Protein AF-A0A7J6QCC5-F1 (afdb_monomer_lite)

Secondary structure (DSSP, 8-state):
--TTS-GGGSPPTTPPPPPP-------SPPPPEEESSSEEEETTS-EEEEEEEEB-GGG--PBTTPBPTTT-PBP-B-B-HHHHHHHHHHH-SSHHHHHHHHHHHHHHH-B--SSTTEEEEEEEE-SS-EEEEEEEE-SSSSEEEEEEEEPTT-----BSB----BPPTT-TTTEEE-TTHHHHHHHTTSS-SSS--BHHHHHB---SS--

Radius of gyration: 17.53 Å; chains: 1; bounding box: 42×44×53 Å

Sequence (211 aa):
VTNGRSDIYEPLPGQNESMALGYVPSEGPTHALWESSYPLINSKGLAIGESTTAAKKSLAIQELFHKDEVNGKEGPALFTIAPLMAIAMERCETARCAINKIGTLAQQYGFAGEEYGSSEAITIIDDTEAWVFEIQGDGNKGAFWVAQRVPDDHVAVVANNVIIKEVKPDSPDEFIYSKNLFKKTKELGLWDGEGPFDWSRVVGAPLPLPR

pLDDT: mean 91.42, std 10.2, range [46.41, 98.88]

Organism: Perkinsus olseni (NCBI:txid32597)

Foldseek 3Di:
DDPPDPPVPDDDPPDDDDDQLDDDDDDDFWWDFDADLATAATPLQKGKDKAKAAWDLLQAFAAAPDADPPPRDGTQAPDEQRVLRVVLRGPDNAQVSSLCSSQVNQAVRNYHYPDRRIKMWMWIDGPPWIKIKIWTHRSHGHIWIKIFTADPPGDDDDHRHDDAFFDDPPCVVGMDIHPCNLVSLCVVVLDVSDDTDTPRSSITDPDPDDD

InterPro domains:
  IPR005322 Peptidase C69 [PF03577] (83-193)
  IPR005322 Peptidase C69 [PTHR12994] (13-204)

Structure (mmCIF, N/CA/C/O backbone):
data_AF-A0A7J6QCC5-F1
#
_entry.id   AF-A0A7J6QCC5-F1
#
loop_
_atom_site.group_PDB
_atom_site.id
_atom_site.type_symbol
_atom_site.label_atom_id
_atom_site.label_alt_id
_atom_site.label_comp_id
_atom_site.label_asym_id
_atom_site.label_entity_id
_atom_site.label_seq_id
_atom_site.pdbx_PDB_ins_code
_atom_site.Cartn_x
_atom_site.Cartn_y
_atom_site.Cartn_z
_atom_site.occupancy
_atom_site.B_iso_or_equiv
_atom_site.auth_seq_id
_atom_site.auth_comp_id
_atom_site.auth_asym_id
_atom_site.auth_atom_id
_atom_site.pdbx_PDB_model_num
ATOM 1 N N . VAL A 1 1 ? 15.086 -4.922 -19.302 1.00 46.41 1 VAL A N 1
ATOM 2 C CA . VAL A 1 1 ? 14.110 -6.042 -19.219 1.00 46.41 1 VAL A CA 1
ATOM 3 C C . VAL A 1 1 ? 14.401 -6.892 -17.984 1.00 46.41 1 VAL A C 1
ATOM 5 O O . VAL A 1 1 ? 15.569 -7.026 -17.629 1.00 46.41 1 VAL A O 1
ATOM 8 N N . THR A 1 2 ? 13.389 -7.405 -17.271 1.00 55.81 2 THR A N 1
ATOM 9 C CA . THR A 1 2 ? 13.614 -8.383 -16.190 1.00 55.81 2 THR A CA 1
ATOM 10 C C . THR A 1 2 ? 13.763 -9.776 -16.800 1.00 55.81 2 THR A C 1
ATOM 12 O O . THR A 1 2 ? 12.789 -10.399 -17.210 1.00 55.81 2 THR A O 1
ATOM 15 N N . ASN A 1 3 ? 14.993 -10.281 -16.873 1.00 60.72 3 ASN A N 1
ATOM 16 C CA . ASN A 1 3 ? 15.233 -11.671 -17.264 1.00 60.72 3 ASN A CA 1
ATOM 17 C C . ASN A 1 3 ? 14.788 -12.578 -16.104 1.00 60.72 3 ASN A C 1
ATOM 19 O O . ASN A 1 3 ? 15.271 -12.403 -14.984 1.00 60.72 3 ASN A O 1
ATOM 23 N N . GLY A 1 4 ? 13.864 -13.513 -16.349 1.00 64.94 4 GLY A N 1
ATOM 24 C CA . GLY A 1 4 ? 13.348 -14.436 -15.323 1.00 64.94 4 GLY A CA 1
ATOM 25 C C . GLY A 1 4 ? 11.824 -14.496 -15.169 1.00 64.94 4 GLY A C 1
ATOM 26 O O . GLY A 1 4 ? 11.342 -15.214 -14.295 1.00 64.94 4 GLY A O 1
ATOM 27 N N . ARG A 1 5 ? 11.065 -13.770 -16.000 1.00 75.25 5 ARG A N 1
ATOM 28 C CA . ARG A 1 5 ? 9.612 -13.953 -16.163 1.00 75.25 5 ARG A CA 1
ATOM 29 C C . ARG A 1 5 ? 9.300 -14.785 -17.414 1.00 75.25 5 ARG A C 1
ATOM 31 O O . ARG A 1 5 ? 10.211 -15.226 -18.104 1.00 75.25 5 ARG A O 1
ATOM 38 N N . SER A 1 6 ? 8.011 -15.028 -17.661 1.00 79.75 6 SER A N 1
ATOM 39 C CA . SER A 1 6 ? 7.520 -15.710 -18.868 1.00 79.75 6 SER A CA 1
ATOM 40 C C . SER A 1 6 ? 7.999 -15.010 -20.145 1.00 79.75 6 SER A C 1
ATOM 42 O O . SER A 1 6 ? 8.051 -13.780 -20.175 1.00 79.75 6 SER A O 1
ATOM 44 N N . ASP A 1 7 ? 8.256 -15.782 -21.204 1.00 85.88 7 ASP A N 1
ATOM 45 C CA . ASP A 1 7 ? 8.728 -15.320 -22.521 1.00 85.88 7 ASP A CA 1
ATOM 46 C C . ASP A 1 7 ? 7.862 -14.190 -23.117 1.00 85.88 7 ASP A C 1
ATOM 48 O O . ASP A 1 7 ? 8.322 -13.409 -23.943 1.00 85.88 7 ASP A O 1
ATOM 52 N N . ILE A 1 8 ? 6.608 -14.045 -22.668 1.00 83.94 8 ILE A N 1
ATOM 53 C CA . ILE A 1 8 ? 5.714 -12.942 -23.065 1.00 83.94 8 ILE A CA 1
ATOM 54 C C . ILE A 1 8 ? 6.223 -11.549 -22.651 1.00 83.94 8 ILE A C 1
ATOM 56 O O . ILE A 1 8 ? 5.746 -10.552 -23.189 1.00 83.94 8 ILE A O 1
ATOM 60 N N . TYR A 1 9 ? 7.136 -11.471 -21.677 1.00 82.31 9 TYR A N 1
ATOM 61 C CA . TYR A 1 9 ? 7.753 -10.227 -21.206 1.00 82.31 9 TYR A CA 1
ATOM 62 C C . TYR A 1 9 ? 9.054 -9.892 -21.946 1.00 82.31 9 TYR A C 1
ATOM 64 O O . TYR A 1 9 ? 9.622 -8.818 -21.725 1.00 82.31 9 TYR A O 1
ATOM 72 N N . GLU A 1 10 ? 9.546 -10.790 -22.804 1.00 84.94 10 GLU A N 1
ATOM 73 C CA . GLU A 1 10 ? 10.721 -10.512 -23.619 1.00 84.94 10 GLU A CA 1
ATOM 74 C C . GLU A 1 10 ? 10.378 -9.509 -24.735 1.00 84.94 10 GLU A C 1
ATOM 76 O O . GLU A 1 10 ? 9.298 -9.572 -25.330 1.00 84.94 10 GLU A O 1
ATOM 81 N N . PRO A 1 11 ? 11.277 -8.554 -25.036 1.00 85.50 11 PRO A N 1
ATOM 82 C CA . PRO A 1 11 ? 11.047 -7.585 -26.097 1.00 85.50 11 PRO A CA 1
ATOM 83 C C . PRO A 1 11 ? 10.955 -8.294 -27.453 1.00 85.50 11 PRO A C 1
ATOM 85 O O . PRO A 1 11 ? 11.798 -9.123 -27.803 1.00 85.50 11 PRO A O 1
ATOM 88 N N . LEU A 1 12 ? 9.956 -7.930 -28.259 1.00 88.00 12 LEU A N 1
ATOM 89 C CA . LEU A 1 12 ? 9.835 -8.432 -29.626 1.00 88.00 12 LEU A CA 1
ATOM 90 C C . LEU A 1 12 ? 10.958 -7.866 -30.517 1.00 88.00 12 LEU A C 1
ATOM 92 O O . LEU A 1 12 ? 11.477 -6.776 -30.245 1.00 88.00 12 LEU A O 1
ATOM 96 N N . PRO A 1 13 ? 11.315 -8.539 -31.630 1.00 90.62 13 PRO A N 1
ATOM 97 C CA . PRO A 1 13 ? 12.325 -8.037 -32.557 1.00 90.62 13 PRO A CA 1
ATOM 98 C C . PRO A 1 13 ? 12.054 -6.591 -32.999 1.00 90.62 13 PRO A C 1
ATOM 100 O O . PRO A 1 13 ? 10.995 -6.280 -33.541 1.00 90.62 13 PRO A O 1
ATOM 103 N N . GLY A 1 14 ? 13.033 -5.708 -32.784 1.00 90.75 14 GLY A N 1
ATOM 104 C CA . GLY A 1 14 ? 12.941 -4.284 -33.123 1.00 90.75 14 GLY A CA 1
ATOM 105 C C . GLY A 1 14 ? 12.337 -3.386 -32.037 1.00 90.75 14 GLY A C 1
ATOM 106 O O . GLY A 1 14 ? 12.250 -2.178 -32.254 1.00 90.75 14 GLY A O 1
ATOM 107 N N . GLN A 1 15 ? 11.947 -3.928 -30.878 1.00 88.69 15 GLN A N 1
ATOM 108 C CA . GLN A 1 15 ? 11.549 -3.127 -29.719 1.00 88.69 15 GLN A CA 1
ATOM 109 C C . GLN A 1 15 ? 12.764 -2.708 -28.884 1.00 88.69 15 GLN A C 1
ATOM 111 O O . GLN A 1 15 ? 13.695 -3.484 -28.677 1.00 88.69 15 GLN A O 1
ATOM 116 N N . ASN A 1 16 ? 12.734 -1.471 -28.386 1.00 87.12 16 ASN A N 1
ATOM 117 C CA . ASN A 1 16 ? 13.710 -0.996 -27.411 1.00 87.12 16 ASN A CA 1
ATOM 118 C C . ASN A 1 16 ? 13.329 -1.492 -26.017 1.00 87.12 16 ASN A C 1
ATOM 120 O O . ASN A 1 16 ? 12.155 -1.475 -25.648 1.00 87.12 16 ASN A O 1
ATOM 124 N N . GLU A 1 17 ? 14.326 -1.873 -25.226 1.00 83.44 17 GLU A N 1
ATOM 125 C CA . GLU A 1 17 ? 14.104 -2.189 -23.821 1.00 83.44 17 GLU A CA 1
ATOM 126 C C . GLU A 1 17 ? 13.698 -0.946 -23.025 1.00 83.44 17 GLU A C 1
ATOM 128 O O . GLU A 1 17 ? 14.270 0.136 -23.191 1.00 83.44 17 GLU A O 1
ATOM 133 N N . SER A 1 18 ? 12.759 -1.121 -22.096 1.00 82.25 18 SER A N 1
ATOM 134 C CA . SER A 1 18 ? 12.455 -0.092 -21.105 1.00 82.25 18 SER A CA 1
ATOM 135 C C . SER A 1 18 ? 13.651 0.150 -20.186 1.00 82.25 18 SER A C 1
ATOM 137 O O . SER A 1 18 ? 14.313 -0.787 -19.726 1.00 82.25 18 SER A O 1
ATOM 139 N N . MET A 1 19 ? 13.897 1.422 -19.873 1.00 83.25 19 MET A N 1
ATOM 140 C CA . MET A 1 19 ? 14.876 1.820 -18.869 1.00 83.25 19 MET A CA 1
ATOM 141 C C . MET A 1 19 ? 14.318 1.602 -17.462 1.00 83.25 19 MET A C 1
ATOM 143 O O . MET A 1 19 ? 13.176 1.957 -17.177 1.00 83.25 19 MET A O 1
ATOM 147 N N . ALA A 1 20 ? 15.137 1.052 -16.566 1.00 85.50 20 ALA A N 1
ATOM 148 C CA . ALA A 1 20 ? 14.774 0.953 -15.158 1.00 85.50 20 ALA A CA 1
ATOM 149 C C . ALA A 1 20 ? 14.689 2.354 -14.528 1.00 85.50 20 ALA A C 1
ATOM 151 O O . ALA A 1 20 ? 15.641 3.131 -14.621 1.00 85.50 20 ALA A O 1
ATOM 152 N N . LEU A 1 21 ? 13.570 2.652 -13.860 1.00 86.44 21 LEU A N 1
ATOM 153 C CA . LEU A 1 21 ? 13.355 3.929 -13.164 1.00 86.44 21 LEU A CA 1
ATOM 154 C C . LEU A 1 21 ? 14.077 3.987 -11.806 1.00 86.44 21 LEU A C 1
ATOM 156 O O . LEU A 1 21 ? 14.411 5.062 -11.319 1.00 86.44 21 LEU A O 1
ATOM 160 N N . GLY A 1 22 ? 14.355 2.829 -11.203 1.00 88.62 22 GLY A N 1
ATOM 161 C CA . GLY A 1 22 ? 15.062 2.707 -9.933 1.00 88.62 22 GLY A CA 1
ATOM 162 C C . GLY A 1 22 ? 15.237 1.251 -9.509 1.00 88.62 22 GLY A C 1
ATOM 163 O O . GLY A 1 22 ? 14.857 0.330 -10.230 1.00 88.62 22 GLY A O 1
ATOM 164 N N . TYR A 1 23 ? 15.834 1.048 -8.333 1.00 89.50 23 TYR A N 1
ATOM 165 C CA . TYR A 1 23 ? 16.166 -0.275 -7.804 1.00 89.50 23 TYR A CA 1
ATOM 166 C C . TYR A 1 23 ? 15.825 -0.364 -6.320 1.00 89.50 23 TYR A C 1
ATOM 168 O O . TYR A 1 23 ? 16.049 0.581 -5.561 1.00 89.50 23 TYR A O 1
ATOM 176 N N . VAL A 1 24 ? 15.357 -1.537 -5.898 1.00 90.00 24 VAL A N 1
ATOM 177 C CA . VAL A 1 24 ? 15.185 -1.889 -4.486 1.00 90.00 24 VAL A CA 1
ATOM 178 C C . VAL A 1 24 ? 16.024 -3.118 -4.144 1.00 90.00 24 VAL A C 1
ATOM 180 O O . VAL A 1 24 ? 16.220 -3.973 -5.013 1.00 90.00 24 VAL A O 1
ATOM 183 N N . PRO A 1 25 ? 16.518 -3.246 -2.899 1.00 88.25 25 PRO A N 1
ATOM 184 C CA . PRO A 1 25 ? 17.247 -4.437 -2.473 1.00 88.25 25 PRO A CA 1
ATOM 185 C C . PRO A 1 25 ? 16.439 -5.710 -2.745 1.00 88.25 25 PRO A C 1
ATOM 187 O O . PRO A 1 25 ? 15.227 -5.731 -2.524 1.00 88.25 25 PRO A O 1
ATOM 190 N N . SER A 1 26 ? 17.095 -6.768 -3.221 1.00 80.19 26 SER A N 1
ATOM 191 C CA . SER A 1 26 ? 16.491 -8.087 -3.438 1.00 80.19 26 SER A CA 1
ATOM 192 C C . SER A 1 26 ? 17.211 -9.127 -2.598 1.00 80.19 26 SER A C 1
ATOM 194 O O . SER A 1 26 ? 18.436 -9.195 -2.631 1.00 80.19 26 SER A O 1
ATOM 196 N N . GLU A 1 27 ? 16.451 -9.936 -1.866 1.00 79.44 27 GLU A N 1
ATOM 197 C CA . GLU A 1 27 ? 16.974 -11.017 -1.035 1.00 79.44 27 GLU A CA 1
ATOM 198 C C . GLU A 1 27 ? 16.156 -12.281 -1.283 1.00 79.44 27 GLU A C 1
ATOM 200 O O . GLU A 1 27 ? 14.927 -12.228 -1.302 1.00 79.44 27 GLU A O 1
ATOM 205 N N . GLY A 1 28 ? 16.848 -13.409 -1.441 1.00 84.00 28 GLY A N 1
ATOM 206 C CA . GLY A 1 28 ? 16.223 -14.722 -1.559 1.00 84.00 28 GLY A CA 1
ATOM 207 C C . GLY A 1 28 ? 15.570 -15.024 -2.917 1.00 84.00 28 GLY A C 1
ATOM 208 O O . GLY A 1 28 ? 15.638 -14.221 -3.850 1.00 84.00 28 GLY A O 1
ATOM 209 N N . PRO A 1 29 ? 14.992 -16.231 -3.046 1.00 87.62 29 PRO A N 1
ATOM 210 C CA . PRO A 1 29 ? 14.236 -16.637 -4.225 1.00 87.62 29 PRO A CA 1
ATOM 211 C C . PRO A 1 29 ? 12.881 -15.920 -4.294 1.00 87.62 29 PRO A C 1
ATOM 213 O O . PRO A 1 29 ? 12.320 -15.548 -3.265 1.00 87.62 29 PRO A O 1
ATOM 216 N N . THR A 1 30 ? 12.333 -15.786 -5.502 1.00 92.56 30 THR A N 1
ATOM 217 C CA . THR A 1 30 ? 10.980 -15.264 -5.727 1.00 92.56 30 THR A CA 1
ATOM 218 C C . THR A 1 30 ? 9.956 -16.386 -5.900 1.00 92.56 30 THR A C 1
ATOM 220 O O . THR A 1 30 ? 10.283 -17.516 -6.274 1.00 92.56 30 THR A O 1
ATOM 223 N N . HIS A 1 31 ? 8.697 -16.084 -5.603 1.00 93.44 31 HIS A N 1
ATOM 224 C CA . HIS A 1 31 ? 7.562 -16.973 -5.826 1.00 93.44 31 HIS A CA 1
ATOM 225 C C . HIS A 1 31 ? 7.054 -16.876 -7.265 1.00 93.44 31 HIS A C 1
ATOM 227 O O . HIS A 1 31 ? 7.117 -15.815 -7.886 1.00 93.44 31 HIS A O 1
ATOM 233 N N . ALA A 1 32 ? 6.509 -17.978 -7.784 1.00 92.44 32 ALA A N 1
ATOM 234 C CA . ALA A 1 32 ? 5.816 -17.943 -9.065 1.00 92.44 32 ALA A CA 1
ATOM 235 C C . ALA A 1 32 ? 4.491 -17.180 -8.916 1.00 92.44 32 ALA A C 1
ATOM 237 O O . ALA A 1 32 ? 3.827 -17.289 -7.881 1.00 92.44 32 ALA A O 1
ATOM 238 N N . LEU A 1 33 ? 4.111 -16.436 -9.953 1.00 91.62 33 LEU A N 1
ATOM 239 C CA . LEU A 1 33 ? 2.920 -15.592 -9.975 1.00 91.62 33 LEU A CA 1
ATOM 240 C C . LEU A 1 33 ? 1.962 -16.010 -11.082 1.00 91.62 33 LEU A C 1
ATOM 242 O O . LEU A 1 33 ? 2.378 -16.312 -12.200 1.00 91.62 33 LEU A O 1
ATOM 246 N N . TRP A 1 34 ? 0.671 -15.959 -10.777 1.00 93.12 34 TRP A N 1
ATOM 247 C CA . TRP A 1 34 ? -0.369 -15.768 -11.777 1.00 93.12 34 TRP A CA 1
ATOM 248 C C . TRP A 1 34 ? -0.774 -14.299 -11.759 1.00 93.12 34 TRP A C 1
ATOM 250 O O . TRP A 1 34 ? -1.121 -13.754 -10.710 1.00 93.12 34 TRP A O 1
ATOM 260 N N . GLU A 1 35 ? -0.704 -13.656 -12.918 1.00 91.12 35 GLU A N 1
ATOM 261 C CA . GLU A 1 35 ? -0.925 -12.221 -13.075 1.00 91.12 35 GLU A CA 1
ATOM 262 C C . GLU A 1 35 ? -1.660 -11.917 -14.387 1.00 91.12 35 GLU A C 1
ATOM 264 O O . GLU A 1 35 ? -1.686 -12.730 -15.311 1.00 91.12 35 GLU A O 1
ATOM 269 N N . SER A 1 36 ? -2.277 -10.739 -14.441 1.00 87.44 36 SER A N 1
ATOM 270 C CA . SER A 1 36 ? -2.793 -10.109 -15.658 1.00 87.44 36 SER A CA 1
ATOM 271 C C . SER A 1 36 ? -2.155 -8.721 -15.767 1.00 87.44 36 SER A C 1
ATOM 273 O O . SER A 1 36 ? -0.937 -8.624 -15.862 1.00 87.44 36 SER A O 1
ATOM 275 N N . SER A 1 37 ? -2.944 -7.643 -15.702 1.00 85.50 37 SER A N 1
ATOM 276 C CA . SER A 1 37 ? -2.400 -6.286 -15.541 1.00 85.50 37 SER A CA 1
ATOM 277 C C . SER A 1 37 ? -1.807 -6.074 -14.143 1.00 85.50 37 SER A C 1
ATOM 279 O O . SER A 1 37 ? -0.885 -5.286 -13.978 1.00 85.50 37 SER A O 1
ATOM 281 N N . TYR A 1 38 ? -2.306 -6.829 -13.160 1.00 91.75 38 TYR A N 1
ATOM 282 C CA . TYR A 1 38 ? -1.809 -6.892 -11.789 1.00 91.75 38 TYR A CA 1
ATOM 283 C C . TYR A 1 38 ? -1.560 -8.355 -11.389 1.00 91.75 38 TYR A C 1
ATOM 285 O O . TYR A 1 38 ? -2.182 -9.259 -11.967 1.00 91.75 38 TYR A O 1
ATOM 293 N N . PRO A 1 39 ? -0.696 -8.619 -10.391 1.00 94.44 39 PRO A N 1
ATOM 294 C CA . PRO A 1 39 ? -0.634 -9.923 -9.738 1.00 94.44 39 PRO A CA 1
ATOM 295 C C . PRO A 1 39 ? -2.007 -10.332 -9.198 1.00 94.44 39 PRO A C 1
ATOM 297 O O . PRO A 1 39 ? -2.746 -9.483 -8.714 1.00 94.44 39 PRO A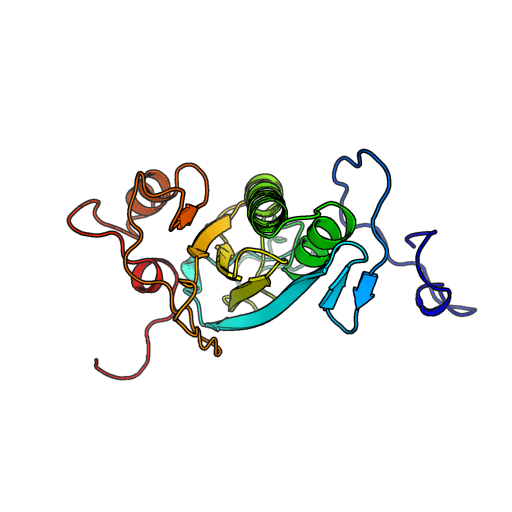 O 1
ATOM 300 N N . LEU A 1 40 ? -2.333 -11.624 -9.261 1.00 96.56 40 LEU A N 1
ATOM 301 C CA . LEU A 1 40 ? -3.605 -12.166 -8.770 1.00 96.56 40 LEU A CA 1
ATOM 302 C C . LEU A 1 40 ? -3.386 -13.113 -7.591 1.00 96.56 40 LEU A C 1
ATOM 304 O O . LEU A 1 40 ? -4.004 -12.956 -6.544 1.00 96.56 40 LEU A O 1
ATOM 308 N N . ILE A 1 41 ? -2.495 -14.094 -7.748 1.00 97.88 41 ILE A N 1
ATOM 309 C CA . ILE A 1 41 ? -2.161 -15.079 -6.713 1.00 97.88 41 ILE A CA 1
ATOM 310 C C . ILE A 1 41 ? -0.741 -15.604 -6.929 1.00 97.88 41 ILE A C 1
ATOM 312 O O . ILE A 1 41 ? -0.289 -15.723 -8.070 1.00 97.88 41 ILE A O 1
ATOM 316 N N . ASN A 1 42 ? -0.021 -15.915 -5.852 1.00 97.44 42 ASN A N 1
ATOM 317 C CA . ASN A 1 42 ? 1.307 -16.522 -5.935 1.00 97.44 42 ASN A CA 1
ATOM 318 C C . ASN A 1 42 ? 1.299 -18.021 -5.587 1.00 97.44 42 ASN A C 1
ATOM 320 O O . ASN A 1 42 ? 0.317 -18.574 -5.092 1.00 97.44 42 ASN A O 1
ATOM 324 N N . SER A 1 43 ? 2.436 -18.691 -5.792 1.00 96.81 43 SER A N 1
ATOM 325 C CA . SER A 1 43 ? 2.619 -20.120 -5.484 1.00 96.81 43 SER A CA 1
ATOM 326 C C . SER A 1 43 ? 2.488 -20.494 -3.999 1.00 96.81 43 SER A C 1
ATOM 328 O O . SER A 1 43 ? 2.666 -21.659 -3.650 1.00 96.81 43 SER A O 1
ATOM 330 N N . LYS A 1 44 ? 2.253 -19.518 -3.119 1.00 97.81 44 LYS A N 1
ATOM 331 C CA . LYS A 1 44 ? 2.089 -19.687 -1.672 1.00 97.81 44 LYS A CA 1
ATOM 332 C C . LYS A 1 44 ? 0.644 -19.494 -1.216 1.00 97.81 44 LYS A C 1
ATOM 334 O O . LYS A 1 44 ? 0.378 -19.630 -0.034 1.00 97.81 44 LYS A O 1
ATOM 339 N N . GLY A 1 45 ? -0.282 -19.236 -2.142 1.00 97.94 45 GLY A N 1
ATOM 340 C CA . GLY A 1 45 ? -1.697 -19.041 -1.827 1.00 97.94 45 GLY A CA 1
ATOM 341 C C . GLY A 1 45 ? -2.050 -17.620 -1.381 1.00 97.94 45 GLY A C 1
ATOM 342 O O . GLY A 1 45 ? -3.216 -17.359 -1.110 1.00 97.94 45 GLY A O 1
ATOM 343 N N . LEU A 1 46 ? -1.084 -16.695 -1.360 1.00 98.62 46 LEU A N 1
ATOM 344 C CA . LEU A 1 46 ? -1.346 -15.272 -1.161 1.00 98.62 46 LEU A CA 1
ATOM 345 C C . LEU A 1 46 ? -1.995 -14.714 -2.429 1.00 98.62 46 LEU A C 1
ATOM 347 O O . LEU A 1 46 ? -1.422 -14.852 -3.513 1.00 98.62 46 LEU A O 1
ATOM 351 N N . ALA A 1 47 ? -3.156 -14.079 -2.290 1.00 98.44 47 ALA A N 1
ATOM 352 C CA . ALA A 1 47 ? -3.919 -13.480 -3.378 1.00 98.44 47 ALA A CA 1
ATOM 353 C C . ALA A 1 47 ? -4.203 -11.994 -3.132 1.00 98.44 47 ALA A C 1
ATOM 355 O O . ALA A 1 47 ? -4.257 -11.526 -1.991 1.00 98.44 47 ALA A O 1
ATOM 356 N N . ILE A 1 48 ? -4.367 -11.249 -4.225 1.00 98.06 48 ILE A N 1
ATOM 357 C CA . ILE A 1 48 ? -4.512 -9.798 -4.193 1.00 98.06 48 ILE A CA 1
ATOM 358 C C . ILE A 1 48 ? -5.510 -9.300 -5.245 1.00 98.06 48 ILE A C 1
ATOM 360 O O . ILE A 1 48 ? -5.665 -9.894 -6.310 1.00 98.06 48 ILE A O 1
ATOM 364 N N . GLY A 1 49 ? -6.187 -8.201 -4.930 1.00 97.00 49 GLY A N 1
ATOM 365 C CA . GLY A 1 49 ? -7.064 -7.454 -5.827 1.00 97.00 49 GLY A CA 1
ATOM 366 C C . GLY A 1 49 ? -6.854 -5.958 -5.629 1.00 97.00 49 GLY A C 1
ATOM 367 O O . GLY A 1 49 ? -6.348 -5.545 -4.587 1.00 97.00 49 GLY A O 1
ATOM 368 N N . GLU A 1 50 ? -7.215 -5.161 -6.626 1.00 96.06 50 GLU A N 1
ATOM 369 C CA . GLU A 1 50 ? -6.899 -3.734 -6.699 1.00 96.06 50 GLU A CA 1
ATOM 370 C C . GLU A 1 50 ? -8.131 -2.940 -7.153 1.00 96.06 50 GLU A C 1
ATOM 372 O O . GLU A 1 50 ? -8.958 -3.436 -7.923 1.00 96.06 50 GLU A O 1
ATOM 377 N N . SER A 1 51 ? -8.281 -1.736 -6.601 1.00 96.38 51 SER A N 1
ATOM 378 C CA . SER A 1 51 ? -9.235 -0.732 -7.047 1.00 96.38 51 SER A CA 1
ATOM 379 C C . SER A 1 51 ? -8.688 0.673 -6.808 1.00 96.38 51 SER A C 1
ATOM 381 O O . SER A 1 51 ? -8.494 1.088 -5.660 1.00 96.38 51 SER A O 1
ATOM 383 N N . THR A 1 52 ? -8.628 1.460 -7.876 1.00 96.50 52 THR A N 1
ATOM 384 C CA . THR A 1 52 ? -8.336 2.890 -7.804 1.00 96.50 52 THR A CA 1
ATOM 385 C C . THR A 1 52 ? -9.463 3.666 -7.152 1.00 96.50 52 THR A C 1
ATOM 387 O O . THR A 1 52 ? -10.645 3.473 -7.445 1.00 96.50 52 THR A O 1
ATOM 390 N N . THR A 1 53 ? -9.104 4.554 -6.230 1.00 95.69 53 THR A N 1
ATOM 391 C CA . THR A 1 53 ? -10.031 5.277 -5.360 1.00 95.69 53 THR A CA 1
ATOM 392 C C . THR A 1 53 ? -9.840 6.784 -5.434 1.00 95.69 53 THR A C 1
ATOM 394 O O . THR A 1 53 ? -8.738 7.300 -5.613 1.00 95.69 53 THR A O 1
ATOM 397 N N . ALA A 1 54 ? -10.938 7.520 -5.269 1.00 93.31 54 ALA A N 1
ATOM 398 C CA . ALA A 1 54 ? -10.893 8.974 -5.224 1.00 93.31 54 ALA A CA 1
ATOM 399 C C . ALA A 1 54 ? -10.208 9.481 -3.940 1.00 93.31 54 ALA A C 1
ATOM 401 O O . ALA A 1 54 ? -10.620 9.139 -2.826 1.00 93.31 54 ALA A O 1
ATOM 402 N N . ALA A 1 55 ? -9.230 10.381 -4.089 1.00 92.12 55 ALA A N 1
ATOM 403 C CA . ALA A 1 55 ? -8.436 10.890 -2.974 1.00 92.12 55 ALA A CA 1
ATOM 404 C C . ALA A 1 55 ? -8.297 12.418 -2.954 1.00 92.12 55 ALA A C 1
ATOM 406 O O . ALA A 1 55 ? -8.665 13.144 -3.883 1.00 92.12 55 ALA A O 1
ATOM 407 N N . LYS A 1 56 ? -7.738 12.941 -1.859 1.00 92.69 56 LYS A N 1
ATOM 408 C CA . LYS A 1 56 ? -7.339 14.348 -1.767 1.00 92.69 56 LYS A CA 1
ATOM 409 C C . LYS A 1 56 ? -6.157 14.616 -2.690 1.00 92.69 56 LYS A C 1
ATOM 411 O O . LYS A 1 56 ? -5.042 14.1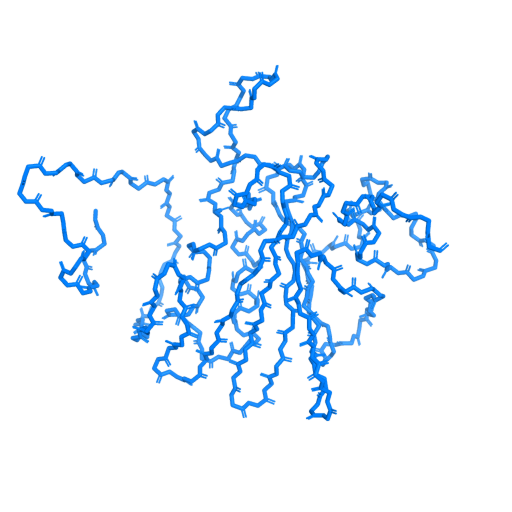66 -2.433 1.00 92.69 56 LYS A O 1
ATOM 416 N N . LYS A 1 57 ? -6.376 15.476 -3.685 1.00 90.38 57 LYS A N 1
ATOM 417 C CA . LYS A 1 57 ? -5.330 15.951 -4.604 1.00 90.38 57 LYS A CA 1
ATOM 418 C C . LYS A 1 57 ? -4.164 16.655 -3.905 1.00 90.38 57 LYS A C 1
ATOM 420 O O . LYS A 1 57 ? -3.053 16.616 -4.406 1.00 90.38 57 LYS A O 1
ATOM 425 N N . SER A 1 58 ? -4.385 17.255 -2.732 1.00 90.88 58 SER A N 1
ATOM 426 C CA . SER A 1 58 ? -3.312 17.881 -1.942 1.00 90.88 58 SER A CA 1
ATOM 427 C C . SER A 1 58 ? -2.272 16.889 -1.412 1.00 90.88 58 SER A C 1
ATOM 429 O O . SER A 1 58 ? -1.218 17.313 -0.953 1.00 90.88 58 SER A O 1
ATOM 431 N N . LEU A 1 59 ? -2.581 15.590 -1.428 1.00 92.75 59 LEU A N 1
ATOM 432 C CA . LEU A 1 59 ? -1.676 14.513 -1.031 1.00 92.75 59 LEU A CA 1
ATOM 433 C C . LEU A 1 59 ? -1.040 13.804 -2.234 1.00 92.75 59 LEU A C 1
ATOM 435 O O . LEU A 1 59 ? -0.174 12.950 -2.049 1.00 92.75 59 LEU A O 1
ATOM 439 N N . ALA A 1 60 ? -1.463 14.159 -3.450 1.00 90.38 60 ALA A N 1
ATOM 440 C CA . ALA A 1 60 ? -0.950 13.571 -4.672 1.00 90.38 60 ALA A CA 1
ATOM 441 C C . ALA A 1 60 ? 0.538 13.881 -4.822 1.00 90.38 60 ALA A C 1
ATOM 443 O O . ALA A 1 60 ? 0.982 15.014 -4.620 1.00 90.38 60 ALA A O 1
ATOM 444 N N . ILE A 1 61 ? 1.292 12.871 -5.230 1.00 89.94 61 ILE A N 1
ATOM 445 C CA . ILE A 1 61 ? 2.663 13.026 -5.694 1.00 89.94 61 ILE A CA 1
ATOM 446 C C . ILE A 1 61 ? 2.769 12.370 -7.065 1.00 89.94 61 ILE A C 1
ATOM 448 O O . ILE A 1 61 ? 2.062 11.406 -7.344 1.00 89.94 61 ILE A O 1
ATOM 452 N N . GLN A 1 62 ? 3.615 12.929 -7.922 1.00 88.88 62 GLN A N 1
ATOM 453 C CA . GLN A 1 62 ? 3.841 12.397 -9.262 1.00 88.88 62 GLN A CA 1
ATOM 454 C C . GLN A 1 62 ? 4.910 11.300 -9.237 1.00 88.88 62 GLN A C 1
ATOM 456 O O . GLN A 1 62 ? 5.788 11.283 -8.363 1.00 88.88 62 GLN A O 1
ATOM 461 N N . GLU A 1 63 ? 4.860 10.427 -10.236 1.00 88.38 63 GLU A N 1
ATOM 462 C CA . GLU A 1 63 ? 5.933 9.480 -10.536 1.00 88.38 63 GLU A CA 1
ATOM 463 C C . GLU A 1 63 ? 7.202 10.186 -11.032 1.00 88.38 63 GLU A C 1
ATOM 465 O O . GLU A 1 63 ? 7.170 11.324 -11.517 1.00 88.38 63 GLU A O 1
ATOM 470 N N . LEU A 1 64 ? 8.332 9.480 -10.957 1.00 85.12 64 LEU A N 1
ATOM 471 C CA . LEU A 1 64 ? 9.574 9.891 -11.607 1.00 85.12 64 LEU A CA 1
ATOM 472 C C . LEU A 1 64 ? 9.336 10.230 -13.085 1.00 85.12 64 LEU A C 1
ATOM 474 O O . LEU A 1 64 ? 8.607 9.538 -13.790 1.00 85.12 64 LEU A O 1
ATOM 478 N N . PHE A 1 65 ? 9.989 11.293 -13.559 1.00 78.75 65 PHE A N 1
ATOM 479 C CA . PHE A 1 65 ? 9.921 11.793 -14.941 1.00 78.75 65 PHE A CA 1
ATOM 480 C C . PHE A 1 65 ? 8.549 12.322 -15.405 1.00 78.75 65 PHE A C 1
ATOM 482 O O . PHE A 1 65 ? 8.489 13.001 -16.434 1.00 78.75 65 PHE A O 1
ATOM 489 N N . HIS A 1 66 ? 7.470 12.126 -14.639 1.00 79.06 66 HIS A N 1
ATOM 490 C CA . HIS A 1 66 ? 6.217 12.849 -14.841 1.00 79.06 66 HIS A CA 1
ATOM 491 C C . HIS A 1 66 ? 6.335 14.260 -14.269 1.00 79.06 66 HIS A C 1
ATOM 493 O O . HIS A 1 66 ? 6.535 14.460 -13.069 1.00 79.06 66 HIS A O 1
ATOM 499 N N . LYS A 1 67 ? 6.229 15.261 -15.147 1.00 72.94 67 LYS A N 1
ATOM 500 C CA . LYS A 1 67 ? 6.266 16.670 -14.751 1.00 72.94 67 LYS A CA 1
ATOM 501 C C . LYS A 1 67 ? 4.899 17.102 -14.247 1.00 72.94 67 LYS A C 1
ATOM 503 O O . LYS A 1 67 ? 3.905 16.969 -14.951 1.00 72.94 67 LYS A O 1
ATOM 508 N N . ASP A 1 68 ? 4.875 17.670 -13.051 1.00 69.19 68 ASP A N 1
ATOM 509 C CA . ASP A 1 68 ? 3.723 18.403 -12.543 1.00 69.19 68 ASP A CA 1
ATOM 510 C C . ASP A 1 68 ? 3.354 19.532 -13.521 1.00 69.19 68 ASP A C 1
ATOM 512 O O . ASP A 1 68 ? 4.200 20.348 -13.890 1.00 69.19 68 ASP A O 1
ATOM 516 N N . GLU A 1 69 ? 2.098 19.577 -13.961 1.00 68.38 69 GLU A N 1
ATOM 517 C CA . GLU A 1 69 ? 1.646 20.531 -14.983 1.00 68.38 69 GLU A CA 1
ATOM 518 C C . GLU A 1 69 ? 1.667 21.990 -14.496 1.00 68.38 69 GLU A C 1
ATOM 520 O O . GLU A 1 69 ? 1.707 22.916 -15.306 1.00 68.38 69 GLU A O 1
ATOM 525 N N . VAL A 1 70 ? 1.655 22.210 -13.176 1.00 66.81 70 VAL A N 1
ATOM 526 C CA . VAL A 1 70 ? 1.593 23.539 -12.557 1.00 66.81 70 VAL A CA 1
ATOM 527 C C . VAL A 1 70 ? 2.993 24.099 -12.320 1.00 66.81 70 VAL A C 1
ATOM 529 O O . VAL A 1 70 ? 3.240 25.277 -12.573 1.00 66.81 70 VAL A O 1
ATOM 532 N N . ASN A 1 71 ? 3.919 23.281 -11.815 1.00 69.75 71 ASN A N 1
ATOM 533 C CA . ASN A 1 71 ? 5.255 23.728 -11.409 1.00 69.75 71 ASN A CA 1
ATOM 534 C C . ASN A 1 71 ? 6.405 23.164 -12.265 1.00 69.75 71 ASN A C 1
ATOM 536 O O . ASN A 1 71 ? 7.549 23.597 -12.104 1.00 69.75 71 ASN A O 1
ATOM 540 N N . GLY A 1 72 ? 6.121 22.230 -13.175 1.00 72.62 72 GLY A N 1
ATOM 541 C CA . GLY A 1 72 ? 7.070 21.658 -14.131 1.00 72.62 72 GLY A CA 1
ATOM 542 C C . GLY A 1 72 ? 8.125 20.725 -13.531 1.00 72.62 72 GLY A C 1
ATOM 543 O O . GLY A 1 72 ? 9.031 20.307 -14.258 1.00 72.62 72 GLY A O 1
ATOM 544 N N . LYS A 1 73 ? 8.058 20.417 -12.229 1.00 77.00 73 LYS A N 1
ATOM 545 C CA . LYS A 1 73 ? 9.006 19.522 -11.555 1.00 77.00 73 LYS A CA 1
ATOM 546 C C . LYS A 1 73 ? 8.596 18.072 -11.737 1.00 77.00 73 LYS A C 1
ATOM 548 O O . LYS A 1 73 ? 7.414 17.746 -11.717 1.00 77.00 73 LYS A O 1
ATOM 553 N N . GLU A 1 74 ? 9.596 17.216 -11.877 1.00 83.56 74 GLU A N 1
ATOM 554 C CA . GLU A 1 74 ? 9.395 15.772 -11.881 1.00 83.56 74 GLU A CA 1
ATOM 555 C C . GLU A 1 74 ? 8.967 15.280 -10.500 1.00 83.56 74 GLU A C 1
ATOM 557 O O . GLU A 1 74 ? 9.387 15.817 -9.464 1.00 83.56 74 GLU A O 1
ATOM 562 N N . GLY A 1 75 ? 8.121 14.257 -10.504 1.00 85.69 75 GLY A N 1
ATOM 563 C CA . GLY A 1 75 ? 7.661 13.602 -9.300 1.00 85.69 75 GLY A CA 1
ATOM 564 C C . GLY A 1 75 ? 8.763 12.826 -8.575 1.00 85.69 75 GLY A C 1
ATOM 565 O O . GLY A 1 75 ? 9.707 12.348 -9.204 1.00 85.69 75 GLY A O 1
ATOM 566 N N . PRO A 1 76 ? 8.693 12.707 -7.238 1.00 91.19 76 PRO A N 1
ATOM 567 C CA . PRO A 1 76 ? 9.689 11.977 -6.464 1.00 91.19 76 PRO A CA 1
ATOM 568 C C . PRO A 1 76 ? 9.350 10.493 -6.265 1.00 91.19 76 PRO A C 1
ATOM 570 O O . PRO A 1 76 ? 10.162 9.789 -5.667 1.00 91.19 76 PRO A O 1
ATOM 573 N N . ALA A 1 77 ? 8.165 10.030 -6.680 1.00 94.81 77 ALA A N 1
ATOM 5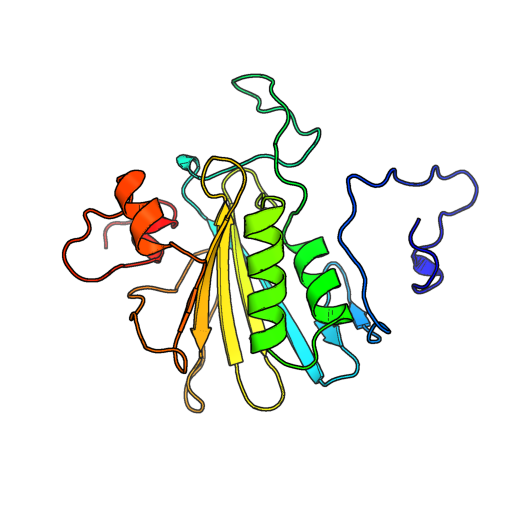74 C CA . ALA A 1 77 ? 7.711 8.673 -6.405 1.00 94.81 77 ALA A CA 1
ATOM 575 C C . ALA A 1 77 ? 8.289 7.669 -7.401 1.00 94.81 77 ALA A C 1
ATOM 577 O O . ALA A 1 77 ? 8.088 7.782 -8.607 1.00 94.81 77 ALA A O 1
ATOM 578 N N . LEU A 1 78 ? 8.975 6.653 -6.882 1.00 95.31 78 LEU A N 1
ATOM 579 C CA . LEU A 1 78 ? 9.464 5.537 -7.688 1.00 95.31 78 LEU A CA 1
ATOM 580 C C . LEU A 1 78 ? 8.348 4.555 -8.068 1.00 95.31 78 LEU A C 1
ATOM 582 O O . LEU A 1 78 ? 8.494 3.825 -9.044 1.00 95.31 78 LEU A O 1
ATOM 586 N N . PHE A 1 79 ? 7.277 4.492 -7.278 1.00 95.81 79 PHE A N 1
ATOM 587 C CA . PHE A 1 79 ? 6.273 3.445 -7.394 1.00 95.81 79 PHE A CA 1
ATOM 588 C C . PHE A 1 79 ? 4.867 3.985 -7.640 1.00 95.81 79 PHE A C 1
ATOM 590 O O . PHE A 1 79 ? 4.431 4.904 -6.949 1.00 95.81 79 PHE A O 1
ATOM 597 N N . THR A 1 80 ? 4.142 3.313 -8.534 1.00 95.12 80 THR A N 1
ATOM 598 C CA . THR A 1 80 ? 2.683 3.150 -8.459 1.00 95.12 80 THR A CA 1
ATOM 599 C C . THR A 1 80 ? 2.340 1.829 -7.763 1.00 95.12 80 THR A C 1
ATOM 601 O O . THR A 1 80 ? 3.226 1.140 -7.237 1.00 95.12 80 THR A O 1
ATOM 604 N N . ILE A 1 81 ? 1.062 1.446 -7.713 1.00 96.62 81 ILE A N 1
ATOM 605 C CA . ILE A 1 81 ? 0.647 0.263 -6.954 1.00 96.62 81 ILE A CA 1
ATOM 606 C C . ILE A 1 81 ? 1.006 -1.049 -7.652 1.00 96.62 81 ILE A C 1
ATOM 608 O O . ILE A 1 81 ? 1.441 -1.983 -6.975 1.00 96.62 81 ILE A O 1
ATOM 612 N N . ALA A 1 82 ? 0.946 -1.107 -8.987 1.00 94.56 82 ALA A N 1
ATOM 613 C CA . ALA A 1 82 ? 1.296 -2.303 -9.756 1.00 94.56 82 ALA A CA 1
ATOM 614 C C . ALA A 1 82 ? 2.689 -2.889 -9.415 1.00 94.56 82 ALA A C 1
ATOM 616 O O . ALA A 1 82 ? 2.767 -4.065 -9.032 1.00 94.56 82 ALA A O 1
ATOM 617 N N . PRO A 1 83 ? 3.803 -2.124 -9.475 1.00 93.94 83 PRO A N 1
ATOM 618 C CA . PRO A 1 83 ? 5.120 -2.650 -9.118 1.00 93.94 83 PRO A CA 1
ATOM 619 C C . PRO A 1 83 ? 5.243 -3.005 -7.629 1.00 93.94 83 PRO A C 1
ATOM 621 O O . PRO A 1 83 ? 5.941 -3.963 -7.292 1.00 93.94 83 PRO A O 1
ATOM 624 N N . LEU A 1 84 ? 4.558 -2.292 -6.727 1.00 97.19 84 LEU A N 1
ATOM 625 C CA . LEU A 1 84 ? 4.559 -2.628 -5.299 1.00 97.19 84 LEU A CA 1
ATOM 626 C C . LEU A 1 84 ? 3.870 -3.967 -5.031 1.00 97.19 84 LEU A C 1
ATOM 628 O O . LEU A 1 84 ? 4.409 -4.790 -4.288 1.00 97.19 84 LEU A O 1
ATOM 632 N N . MET A 1 85 ? 2.713 -4.197 -5.657 1.00 97.88 85 MET A N 1
ATOM 633 C CA . MET A 1 85 ? 2.003 -5.473 -5.597 1.00 97.88 85 MET A CA 1
ATOM 634 C C . MET A 1 85 ? 2.877 -6.595 -6.154 1.00 97.88 85 MET A C 1
ATOM 636 O O . MET A 1 85 ? 3.014 -7.627 -5.504 1.00 97.88 85 MET A O 1
ATOM 640 N N . ALA A 1 86 ? 3.526 -6.392 -7.305 1.00 94.94 86 ALA A N 1
ATOM 641 C CA . ALA A 1 86 ? 4.410 -7.397 -7.896 1.00 94.94 86 ALA A CA 1
ATOM 642 C C . ALA A 1 86 ? 5.552 -7.780 -6.943 1.00 94.94 86 ALA A C 1
ATOM 644 O O . ALA A 1 86 ? 5.715 -8.956 -6.622 1.00 94.94 86 ALA A O 1
ATOM 645 N N . ILE A 1 87 ? 6.275 -6.793 -6.402 1.00 95.44 87 ILE A N 1
ATOM 646 C CA . ILE A 1 87 ? 7.375 -7.035 -5.455 1.00 95.44 87 ILE A CA 1
ATOM 647 C C . ILE A 1 87 ? 6.884 -7.762 -4.199 1.00 95.44 87 ILE A C 1
ATOM 649 O O . ILE A 1 87 ? 7.585 -8.631 -3.676 1.00 95.44 87 ILE A O 1
ATOM 653 N N . ALA A 1 88 ? 5.709 -7.404 -3.682 1.00 97.06 88 ALA A N 1
ATOM 654 C CA . ALA A 1 88 ? 5.149 -8.055 -2.506 1.00 97.06 88 ALA A CA 1
ATOM 655 C C . ALA A 1 88 ? 4.789 -9.515 -2.796 1.00 97.06 88 ALA A C 1
ATOM 657 O O . ALA A 1 88 ? 5.213 -10.407 -2.066 1.00 97.06 88 ALA A O 1
ATOM 658 N N . MET A 1 89 ? 4.085 -9.772 -3.895 1.00 97.12 89 MET A N 1
ATOM 659 C CA . MET A 1 89 ? 3.625 -11.109 -4.266 1.00 97.12 89 MET A CA 1
ATOM 660 C C . MET A 1 89 ? 4.782 -12.045 -4.632 1.00 97.12 89 MET A C 1
ATOM 662 O O . MET A 1 89 ? 4.714 -13.241 -4.352 1.00 97.12 89 MET A O 1
ATOM 666 N N . GLU A 1 90 ? 5.874 -11.519 -5.189 1.00 95.06 90 GLU A N 1
ATOM 667 C CA . GLU A 1 90 ? 7.091 -12.292 -5.460 1.00 95.06 90 GLU A CA 1
ATOM 668 C C . GLU A 1 90 ? 7.851 -12.686 -4.186 1.00 95.06 90 GLU A C 1
ATOM 670 O O . GLU A 1 90 ? 8.671 -13.598 -4.241 1.00 95.06 90 GLU A O 1
ATOM 675 N N . ARG A 1 91 ? 7.625 -12.011 -3.050 1.00 95.38 91 ARG A N 1
ATOM 676 C CA . ARG A 1 91 ? 8.500 -12.104 -1.862 1.00 95.38 91 ARG A CA 1
ATOM 677 C C . ARG A 1 91 ? 7.792 -12.446 -0.555 1.00 95.38 91 ARG A C 1
ATOM 679 O O . ARG A 1 91 ? 8.461 -12.569 0.471 1.00 95.38 91 ARG A O 1
ATOM 686 N N . CYS A 1 92 ? 6.468 -12.526 -0.562 1.00 96.88 92 CYS A N 1
ATOM 687 C CA . CYS A 1 92 ? 5.666 -12.744 0.632 1.00 96.88 92 CYS A CA 1
ATOM 688 C C . CYS A 1 92 ? 4.804 -13.994 0.527 1.00 96.88 92 CYS A C 1
ATOM 690 O O . CYS A 1 92 ? 4.233 -14.294 -0.517 1.00 96.88 92 CYS A O 1
ATOM 692 N N . GLU A 1 93 ? 4.665 -14.673 1.662 1.00 97.50 93 GLU A N 1
ATOM 693 C CA . GLU A 1 93 ? 3.797 -15.845 1.806 1.00 97.50 93 GLU A CA 1
ATOM 694 C C . GLU A 1 93 ? 2.479 -15.503 2.517 1.00 97.50 93 GLU A C 1
ATOM 696 O O . GLU A 1 93 ? 1.507 -16.226 2.357 1.00 97.50 93 GLU A O 1
ATOM 701 N N . THR A 1 94 ? 2.429 -14.390 3.263 1.00 98.56 94 THR A N 1
ATOM 702 C CA . THR A 1 94 ? 1.271 -13.986 4.080 1.00 98.56 94 THR A CA 1
ATOM 703 C C . THR A 1 94 ? 0.788 -12.574 3.753 1.00 98.56 94 THR A C 1
ATOM 705 O O . THR A 1 94 ? 1.569 -11.715 3.316 1.00 98.56 94 THR A O 1
ATOM 708 N N . ALA A 1 95 ? -0.485 -12.297 4.038 1.00 98.69 95 ALA A N 1
ATOM 709 C CA . ALA A 1 95 ? -1.128 -11.003 3.840 1.00 98.69 95 ALA A CA 1
ATOM 710 C C . ALA A 1 95 ? -0.411 -9.900 4.627 1.00 98.69 95 ALA A C 1
ATOM 712 O O . ALA A 1 95 ? -0.092 -8.836 4.091 1.00 98.69 95 ALA A O 1
ATOM 713 N N . ARG A 1 96 ? -0.035 -10.182 5.881 1.00 98.62 96 ARG A N 1
ATOM 714 C CA . ARG A 1 96 ? 0.728 -9.248 6.725 1.00 98.62 96 ARG A CA 1
ATOM 715 C C . ARG A 1 96 ? 2.113 -8.941 6.164 1.00 98.62 96 ARG A C 1
ATOM 717 O O . ARG A 1 96 ? 2.559 -7.796 6.260 1.00 98.62 96 ARG A O 1
ATOM 724 N N . CYS A 1 97 ? 2.803 -9.925 5.579 1.00 98.31 97 CYS A N 1
ATOM 725 C CA . CYS A 1 97 ? 4.070 -9.669 4.893 1.00 98.31 97 CYS A CA 1
ATOM 726 C C . CYS A 1 97 ? 3.855 -8.701 3.728 1.00 98.31 97 CYS A C 1
ATOM 728 O O . CYS A 1 97 ? 4.581 -7.709 3.623 1.00 98.31 97 CYS A O 1
ATOM 730 N N . ALA A 1 98 ? 2.839 -8.953 2.897 1.00 98.50 98 ALA A N 1
ATOM 731 C CA . ALA A 1 98 ? 2.548 -8.134 1.727 1.00 98.50 98 ALA A CA 1
ATOM 732 C C . ALA A 1 98 ? 2.201 -6.689 2.110 1.00 98.50 98 ALA A C 1
ATOM 734 O O . ALA A 1 98 ? 2.828 -5.765 1.594 1.00 98.50 98 ALA A O 1
ATOM 735 N N . ILE A 1 99 ? 1.313 -6.492 3.092 1.00 98.81 99 ILE A N 1
ATOM 736 C CA . ILE A 1 99 ? 0.953 -5.173 3.646 1.00 98.81 99 ILE A CA 1
ATOM 737 C C . ILE A 1 99 ? 2.201 -4.395 4.067 1.00 98.81 99 ILE A C 1
ATOM 739 O O . ILE A 1 99 ? 2.420 -3.261 3.636 1.00 98.81 99 ILE A O 1
ATOM 743 N N . ASN A 1 100 ? 3.060 -5.016 4.881 1.00 98.50 100 ASN A N 1
ATOM 744 C CA . ASN A 1 100 ? 4.270 -4.358 5.362 1.00 98.50 100 ASN A CA 1
ATOM 745 C C . ASN A 1 100 ? 5.261 -4.083 4.227 1.00 98.50 100 ASN A C 1
ATOM 747 O O . ASN A 1 100 ? 5.935 -3.051 4.247 1.00 98.50 100 ASN A O 1
ATOM 751 N N . LYS A 1 101 ? 5.364 -4.975 3.234 1.00 98.06 101 LYS A N 1
ATOM 752 C CA . LYS A 1 101 ? 6.272 -4.812 2.094 1.00 98.06 101 LYS A CA 1
ATOM 753 C C . LYS A 1 101 ? 5.848 -3.644 1.211 1.00 98.06 101 LYS A C 1
ATOM 755 O O . LYS A 1 101 ? 6.668 -2.754 0.989 1.00 98.06 101 LYS A O 1
ATOM 760 N N . ILE A 1 102 ? 4.588 -3.630 0.773 1.00 98.50 102 ILE A N 1
ATOM 761 C CA . ILE A 1 102 ? 3.993 -2.550 -0.026 1.00 98.50 102 ILE A CA 1
ATOM 762 C C . ILE A 1 102 ? 4.158 -1.230 0.727 1.00 98.50 102 ILE A C 1
ATOM 764 O O . ILE A 1 102 ? 4.773 -0.289 0.226 1.00 98.50 102 ILE A O 1
ATOM 768 N N . GLY A 1 103 ? 3.696 -1.194 1.978 1.00 98.38 103 GLY A N 1
ATOM 769 C CA . GLY A 1 103 ? 3.704 0.008 2.795 1.00 98.38 103 GLY A CA 1
ATOM 770 C C . GLY A 1 103 ? 5.101 0.569 3.078 1.00 98.38 103 GLY A C 1
ATOM 771 O O . GLY A 1 103 ? 5.311 1.781 3.001 1.00 98.38 103 GLY A O 1
ATOM 772 N N . THR A 1 104 ? 6.081 -0.286 3.384 1.00 97.88 104 THR A N 1
ATOM 773 C CA . THR A 1 104 ? 7.459 0.156 3.669 1.00 97.88 104 THR A CA 1
ATOM 774 C C . THR A 1 104 ? 8.139 0.701 2.420 1.00 97.88 104 THR A C 1
ATOM 776 O O . THR A 1 104 ? 8.773 1.755 2.481 1.00 97.88 104 THR A O 1
ATOM 779 N N . LEU A 1 105 ? 7.988 0.018 1.281 1.00 97.81 105 LEU A N 1
ATOM 780 C CA . LEU A 1 105 ? 8.559 0.472 0.014 1.00 97.81 105 LEU A CA 1
ATOM 781 C C . LEU A 1 105 ? 7.958 1.809 -0.416 1.00 97.81 105 LEU A C 1
ATOM 783 O O . LEU A 1 105 ? 8.705 2.729 -0.739 1.00 97.81 105 LEU A O 1
ATOM 787 N N . ALA A 1 106 ? 6.640 1.956 -0.318 1.00 98.00 106 ALA A N 1
ATOM 788 C CA . ALA A 1 106 ? 5.963 3.213 -0.598 1.00 98.00 106 ALA A CA 1
ATOM 789 C C . ALA A 1 106 ? 6.4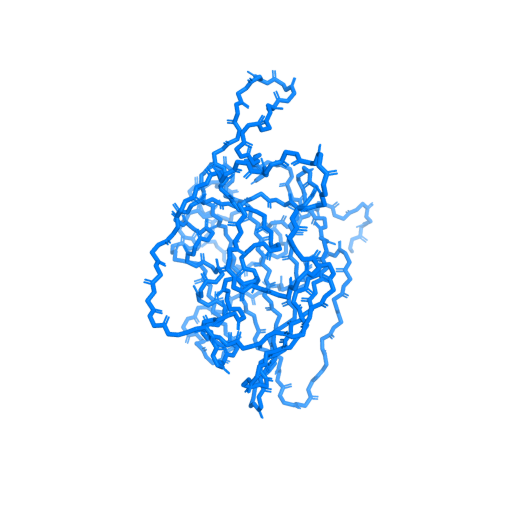10 4.362 0.324 1.00 98.00 106 ALA A C 1
ATOM 791 O O . ALA A 1 106 ? 6.631 5.482 -0.132 1.00 98.00 106 ALA A O 1
ATOM 792 N N . GLN A 1 107 ? 6.596 4.108 1.626 1.00 97.31 107 GLN A N 1
ATOM 793 C CA . GLN A 1 107 ? 7.106 5.136 2.543 1.00 97.31 107 GLN A CA 1
ATOM 794 C C . GLN A 1 107 ? 8.552 5.542 2.243 1.00 97.31 107 GLN A C 1
ATOM 796 O O . GLN A 1 107 ? 8.915 6.695 2.473 1.00 97.31 107 GLN A O 1
ATOM 801 N N . GLN A 1 108 ? 9.380 4.604 1.782 1.00 96.81 108 GLN A N 1
ATOM 802 C CA . GLN A 1 108 ? 10.806 4.827 1.561 1.00 96.81 108 GLN A CA 1
ATOM 803 C C . GLN A 1 108 ? 11.114 5.437 0.189 1.00 96.81 108 GLN A C 1
ATOM 805 O O . GLN A 1 108 ? 12.013 6.270 0.085 1.00 96.81 108 GLN A O 1
ATOM 810 N N . TYR A 1 109 ? 10.395 5.007 -0.845 1.00 96.44 109 TYR A N 1
ATOM 811 C CA . TYR A 1 109 ? 10.679 5.337 -2.242 1.00 96.44 109 TYR A CA 1
ATOM 812 C C . TYR A 1 109 ? 9.569 6.164 -2.908 1.00 96.44 109 TYR A C 1
ATOM 814 O O . TYR A 1 109 ? 9.687 6.513 -4.080 1.00 96.44 109 TYR A O 1
ATOM 822 N N . GLY A 1 110 ? 8.519 6.506 -2.162 1.00 96.31 110 GLY A N 1
ATOM 823 C CA . GLY A 1 110 ? 7.379 7.275 -2.643 1.00 96.31 110 GLY A CA 1
ATOM 824 C C . GLY A 1 110 ? 6.343 6.423 -3.366 1.00 96.31 110 GLY A C 1
ATOM 825 O O . GLY A 1 110 ? 6.635 5.334 -3.860 1.00 96.31 110 GLY A O 1
ATOM 826 N N . PHE A 1 111 ? 5.123 6.947 -3.397 1.00 96.88 111 PHE A N 1
ATOM 827 C CA . PHE A 1 111 ? 3.958 6.333 -4.014 1.00 96.88 111 PHE A CA 1
ATOM 828 C C . PHE A 1 111 ? 3.094 7.358 -4.752 1.00 96.88 111 PHE A C 1
ATOM 830 O O . PHE A 1 111 ? 2.560 8.267 -4.118 1.00 96.88 111 PHE A O 1
ATOM 837 N N . ALA A 1 112 ? 2.924 7.177 -6.055 1.00 95.00 112 ALA A N 1
ATOM 838 C CA . ALA A 1 112 ? 1.943 7.888 -6.862 1.00 95.00 112 ALA A CA 1
ATOM 839 C C . ALA A 1 112 ? 0.731 6.981 -7.126 1.00 95.00 112 ALA A C 1
ATOM 841 O O . ALA A 1 112 ? 0.890 5.773 -7.302 1.00 95.00 112 ALA A O 1
ATOM 842 N N . GLY A 1 113 ? -0.470 7.559 -7.141 1.00 91.69 113 GLY A N 1
ATOM 843 C CA . GLY A 1 113 ? -1.661 6.852 -7.616 1.00 91.69 113 GLY A CA 1
ATOM 844 C C . GLY A 1 113 ? -1.582 6.587 -9.122 1.00 91.69 113 GLY A C 1
ATOM 845 O O . GLY A 1 113 ? -0.854 7.290 -9.826 1.00 91.69 113 GLY A O 1
ATOM 846 N N . GLU A 1 114 ? -2.331 5.597 -9.614 1.00 89.88 114 GLU A N 1
ATOM 847 C CA . GLU A 1 114 ? -2.408 5.284 -11.055 1.00 89.88 114 GLU A CA 1
ATOM 848 C C . GLU A 1 114 ? -3.002 6.457 -11.862 1.00 89.88 114 GLU A C 1
ATOM 850 O O . GLU A 1 114 ? -2.723 6.632 -13.048 1.00 89.88 114 GLU A O 1
ATOM 855 N N . GLU A 1 115 ? -3.779 7.318 -11.198 1.00 87.88 115 GLU A N 1
ATOM 856 C CA . GLU A 1 115 ? -4.213 8.608 -11.716 1.00 87.88 115 GLU A CA 1
ATOM 857 C C . GLU A 1 115 ? -3.738 9.742 -10.797 1.00 87.88 115 GLU A C 1
ATOM 859 O O . GLU A 1 115 ? -3.630 9.602 -9.575 1.00 87.88 115 GLU A O 1
ATOM 864 N N . TYR A 1 116 ? -3.495 10.932 -11.360 1.00 84.12 116 TYR A N 1
ATOM 865 C CA . TYR A 1 116 ? -3.088 12.072 -10.539 1.00 84.12 116 TYR A CA 1
ATOM 866 C C . TYR A 1 116 ? -4.168 12.437 -9.510 1.00 84.12 116 TYR A C 1
ATOM 868 O O . TYR A 1 116 ? -5.243 12.956 -9.835 1.00 84.12 116 TYR A O 1
ATOM 876 N N . GLY A 1 117 ? -3.840 12.221 -8.237 1.00 84.00 117 GLY A N 1
ATOM 877 C CA . GLY A 1 117 ? -4.756 12.446 -7.126 1.00 84.00 117 GLY A CA 1
ATOM 878 C C . GLY A 1 117 ? -5.748 11.314 -6.877 1.00 84.00 117 GLY A C 1
ATOM 879 O O . GLY A 1 117 ? -6.727 11.555 -6.166 1.00 84.00 117 GLY A O 1
ATOM 880 N N . SER A 1 118 ? -5.498 10.112 -7.404 1.00 91.75 118 SER A N 1
ATOM 881 C CA . SER A 1 118 ? -6.076 8.882 -6.865 1.00 91.75 118 SER A CA 1
ATOM 882 C C . SER A 1 118 ? -5.300 8.388 -5.642 1.00 91.75 118 SER A C 1
ATOM 884 O O . SER A 1 118 ? -4.177 8.817 -5.376 1.00 91.75 118 SER A O 1
ATOM 886 N N . SER A 1 119 ? -5.950 7.508 -4.890 1.00 95.31 119 SER A N 1
ATOM 887 C CA . SER A 1 119 ? -5.363 6.575 -3.929 1.00 95.31 119 SER A CA 1
ATOM 888 C C . SER A 1 119 ? -5.715 5.162 -4.375 1.00 95.31 119 SER A C 1
ATOM 890 O O . SER A 1 119 ? -6.579 4.987 -5.231 1.00 95.31 119 SER A O 1
ATOM 892 N N . GLU A 1 120 ? -5.140 4.137 -3.763 1.00 97.69 120 GLU A N 1
ATOM 893 C CA . GLU A 1 120 ? -5.388 2.752 -4.182 1.00 97.69 120 GLU A CA 1
ATOM 894 C C . GLU A 1 120 ? -5.882 1.924 -2.994 1.00 97.69 120 GLU A C 1
ATOM 896 O O . GLU A 1 120 ? -5.405 2.092 -1.866 1.00 97.69 120 GLU A O 1
ATOM 901 N N . ALA A 1 121 ? -6.860 1.053 -3.246 1.00 98.12 121 ALA A N 1
ATOM 902 C CA . ALA A 1 121 ? -7.423 0.131 -2.270 1.00 98.12 121 ALA A CA 1
ATOM 903 C C . ALA A 1 121 ? -7.198 -1.308 -2.729 1.00 98.12 121 ALA A C 1
ATOM 905 O O . ALA A 1 121 ? -7.572 -1.703 -3.830 1.00 98.12 121 ALA A O 1
ATOM 906 N N . ILE A 1 122 ? -6.577 -2.097 -1.864 1.00 98.50 122 ILE A N 1
ATOM 907 C CA . ILE A 1 122 ? -6.050 -3.413 -2.177 1.00 98.50 122 ILE A CA 1
ATOM 908 C C . ILE A 1 122 ? -6.666 -4.432 -1.239 1.00 98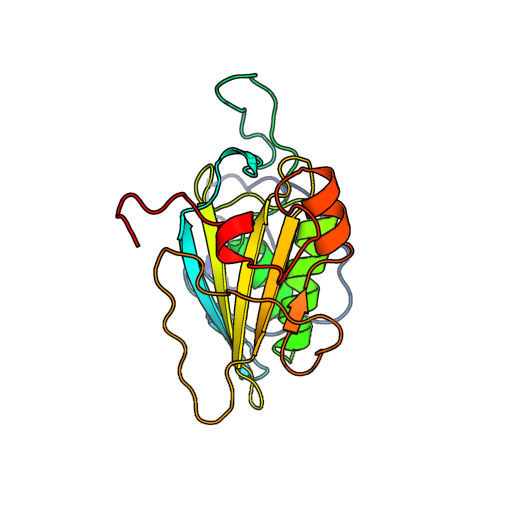.50 122 ILE A C 1
ATOM 910 O O . ILE A 1 122 ? -6.528 -4.336 -0.020 1.00 98.50 122 ILE A O 1
ATOM 914 N N . THR A 1 123 ? -7.325 -5.436 -1.798 1.00 98.50 123 THR A N 1
ATOM 915 C CA . THR A 1 123 ? -7.759 -6.600 -1.026 1.00 98.50 123 THR A CA 1
ATOM 916 C C . THR A 1 123 ? -6.625 -7.607 -1.004 1.00 98.50 123 THR A C 1
ATOM 918 O O . THR A 1 123 ? -6.168 -8.009 -2.069 1.00 98.50 123 THR A O 1
ATOM 921 N N . ILE A 1 124 ? -6.169 -8.015 0.176 1.00 98.75 124 ILE A N 1
ATOM 922 C CA . ILE A 1 124 ? -5.050 -8.950 0.343 1.00 98.75 124 ILE A CA 1
ATOM 923 C C . ILE A 1 124 ? -5.534 -10.105 1.210 1.00 98.75 124 ILE A C 1
ATOM 925 O O . ILE A 1 124 ? -6.000 -9.873 2.326 1.00 98.75 124 ILE A O 1
ATOM 929 N N . ILE A 1 125 ? -5.430 -11.334 0.710 1.00 98.44 125 ILE A N 1
ATOM 930 C CA . ILE A 1 125 ? -5.887 -12.528 1.426 1.00 98.44 125 ILE A CA 1
ATOM 931 C C . ILE A 1 125 ? -4.827 -13.632 1.391 1.00 98.44 125 ILE A C 1
ATOM 933 O O . ILE A 1 125 ? -4.137 -13.798 0.386 1.00 98.44 125 ILE A O 1
ATOM 937 N N . ASP A 1 126 ? -4.719 -14.396 2.471 1.00 98.44 126 ASP A N 1
ATOM 938 C CA . ASP A 1 126 ? -3.991 -15.668 2.522 1.00 98.44 126 ASP A CA 1
ATOM 939 C C . ASP A 1 126 ? -4.911 -16.792 3.039 1.00 98.44 126 ASP A C 1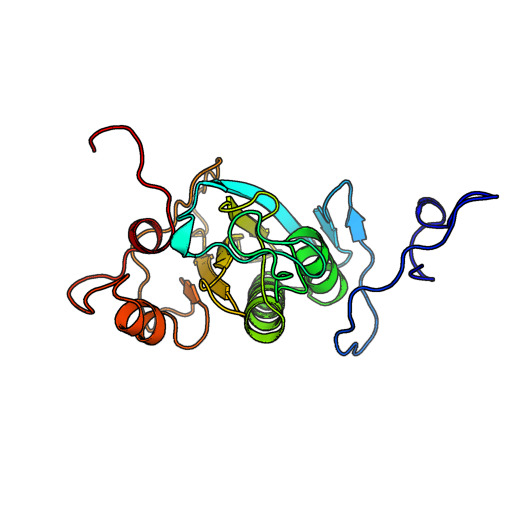
ATOM 941 O O . ASP A 1 126 ? -6.136 -16.670 2.993 1.00 98.44 126 ASP A O 1
ATOM 945 N N . ASP A 1 127 ? -4.345 -17.917 3.477 1.00 96.75 127 ASP A N 1
ATOM 946 C CA . ASP A 1 127 ? -5.100 -19.067 3.983 1.00 96.75 127 ASP A CA 1
ATOM 947 C C . ASP A 1 127 ? -5.745 -18.838 5.363 1.00 96.75 127 ASP A C 1
ATOM 949 O O . ASP A 1 127 ? -6.561 -19.655 5.798 1.00 96.75 127 ASP A O 1
ATOM 953 N N . THR A 1 128 ? -5.415 -17.736 6.043 1.00 97.25 128 THR A N 1
ATOM 954 C CA . THR A 1 128 ? -5.845 -17.446 7.419 1.00 97.25 128 THR A CA 1
ATOM 955 C C . THR A 1 128 ? -6.496 -16.078 7.608 1.00 97.25 128 THR A C 1
ATOM 957 O O . THR A 1 128 ? -7.302 -15.904 8.525 1.00 97.25 128 THR A O 1
ATOM 960 N N . GLU A 1 129 ? -6.165 -15.088 6.782 1.00 98.19 129 GLU A N 1
ATOM 961 C CA . GLU A 1 129 ? -6.611 -13.711 6.968 1.00 98.19 129 GLU A CA 1
ATOM 962 C C . GLU A 1 129 ? -7.024 -13.039 5.659 1.00 98.19 129 GLU A C 1
ATOM 964 O O . GLU A 1 129 ? -6.442 -13.264 4.599 1.00 98.19 129 GLU A O 1
ATOM 969 N N . ALA A 1 130 ? -7.993 -12.127 5.763 1.00 98.56 130 ALA A N 1
ATOM 970 C CA . ALA A 1 130 ? -8.364 -11.203 4.703 1.00 98.56 130 ALA A CA 1
ATOM 971 C C . ALA A 1 130 ? -8.222 -9.756 5.182 1.00 98.56 130 ALA A C 1
ATOM 973 O O . ALA A 1 130 ? -8.563 -9.431 6.320 1.00 98.56 130 ALA A O 1
ATOM 974 N N . TRP A 1 131 ? -7.725 -8.881 4.312 1.00 98.88 131 TRP A N 1
ATOM 975 C CA . TRP A 1 131 ? -7.407 -7.491 4.629 1.00 98.88 131 TRP A CA 1
ATOM 976 C C . TRP A 1 131 ? -7.833 -6.547 3.509 1.00 98.88 131 TRP A C 1
ATOM 978 O O . TRP A 1 131 ? -7.733 -6.878 2.328 1.00 98.88 131 TRP A O 1
ATOM 988 N N . VAL A 1 132 ? -8.238 -5.337 3.891 1.00 98.81 132 VAL A N 1
ATOM 989 C CA . VAL A 1 132 ? -8.317 -4.176 2.998 1.00 98.81 132 VAL A CA 1
ATOM 990 C C . VAL A 1 132 ? -7.153 -3.258 3.345 1.00 98.81 132 VAL A C 1
ATOM 992 O O . VAL A 1 132 ? -7.023 -2.854 4.495 1.00 98.81 132 VAL A O 1
ATOM 995 N N . PHE A 1 133 ? -6.302 -2.949 2.374 1.00 98.81 133 PHE A N 1
ATOM 996 C CA . PHE A 1 133 ? -5.153 -2.056 2.482 1.00 98.81 133 PHE A CA 1
ATOM 997 C C . PHE A 1 133 ? -5.382 -0.834 1.600 1.00 98.81 133 PHE A C 1
ATOM 999 O O . PHE A 1 133 ? -5.563 -0.967 0.399 1.00 98.81 133 PHE A O 1
ATOM 1006 N N . GLU A 1 134 ? -5.353 0.358 2.176 1.00 98.75 134 GLU A N 1
ATOM 1007 C CA . GLU A 1 134 ? -5.546 1.615 1.459 1.00 98.75 134 GLU A CA 1
ATOM 1008 C C . GLU A 1 134 ? -4.291 2.473 1.574 1.00 98.75 134 GLU A C 1
ATOM 1010 O O . GLU A 1 134 ? -3.727 2.628 2.661 1.00 98.75 134 GLU A O 1
ATOM 1015 N N . ILE A 1 135 ? -3.853 3.036 0.450 1.00 98.62 135 ILE A N 1
ATOM 1016 C CA . ILE A 1 135 ? -2.602 3.783 0.341 1.00 98.62 135 ILE A CA 1
ATOM 1017 C C . ILE A 1 135 ? -2.785 5.073 -0.451 1.00 98.62 135 ILE A C 1
ATOM 1019 O O . ILE A 1 135 ? -3.435 5.096 -1.492 1.00 98.62 135 ILE A O 1
ATOM 1023 N N . GLN A 1 136 ? -2.172 6.146 0.043 1.00 97.44 136 GLN A N 1
ATOM 1024 C CA . GLN A 1 136 ? -2.133 7.448 -0.607 1.00 97.44 136 GLN A CA 1
ATOM 1025 C C . GLN A 1 136 ? -0.743 8.077 -0.482 1.00 97.44 136 GLN A C 1
ATOM 1027 O O . GLN A 1 136 ? -0.033 7.833 0.495 1.00 97.44 136 GLN A O 1
ATOM 1032 N N . GLY A 1 137 ? -0.353 8.920 -1.440 1.00 96.62 137 GLY A N 1
ATOM 1033 C CA . GLY A 1 137 ? 0.841 9.762 -1.307 1.00 96.62 137 GLY A CA 1
ATOM 1034 C C . GLY A 1 137 ? 0.790 10.627 -0.037 1.00 96.62 137 GLY A C 1
ATOM 1035 O O . GLY A 1 137 ? -0.279 10.898 0.507 1.00 96.62 137 GLY A O 1
ATOM 1036 N N . ASP A 1 138 ? 1.940 11.066 0.479 1.00 95.19 138 ASP A N 1
ATOM 1037 C CA . ASP A 1 138 ? 1.979 11.946 1.664 1.00 95.19 138 ASP A CA 1
ATOM 1038 C C . ASP A 1 138 ? 2.040 13.448 1.329 1.00 95.19 138 ASP A C 1
ATOM 1040 O O . ASP A 1 138 ? 2.289 14.272 2.210 1.00 95.19 138 ASP A O 1
ATOM 1044 N N . GLY A 1 139 ? 1.829 13.810 0.057 1.00 92.12 139 GLY A N 1
ATOM 1045 C CA . GLY A 1 139 ? 2.018 15.167 -0.465 1.00 92.12 139 GLY A CA 1
ATOM 1046 C C . GLY A 1 139 ? 3.486 15.606 -0.559 1.00 92.12 139 GLY A C 1
ATOM 1047 O O . GLY A 1 139 ? 3.759 16.772 -0.841 1.00 92.12 139 GLY A O 1
ATOM 1048 N N . ASN A 1 140 ? 4.441 14.705 -0.302 1.00 91.25 140 ASN A N 1
ATOM 1049 C CA . ASN A 1 140 ? 5.868 14.997 -0.360 1.00 91.25 140 ASN A CA 1
ATOM 1050 C C . ASN A 1 140 ? 6.652 13.915 -1.121 1.00 91.25 140 ASN A C 1
ATOM 1052 O O . ASN A 1 140 ? 6.782 14.006 -2.335 1.00 91.25 140 ASN A O 1
ATOM 1056 N N . LYS A 1 141 ? 7.216 12.917 -0.431 1.00 91.69 141 LYS A N 1
ATOM 1057 C CA . LYS A 1 141 ? 8.095 11.884 -1.028 1.00 91.69 141 LYS A CA 1
ATOM 1058 C C . LYS A 1 141 ? 7.789 10.470 -0.544 1.00 91.69 141 LYS A C 1
ATOM 1060 O O . LYS A 1 141 ? 8.520 9.548 -0.885 1.00 91.69 141 LYS A O 1
ATOM 1065 N N . GLY A 1 142 ? 6.784 10.311 0.306 1.00 95.56 142 GLY A N 1
ATOM 1066 C CA . GLY A 1 142 ? 6.419 9.037 0.901 1.00 95.56 142 GLY A CA 1
ATOM 1067 C C . GLY A 1 142 ? 4.954 8.721 0.655 1.00 95.56 142 GLY A C 1
ATOM 1068 O O . GLY A 1 142 ? 4.337 9.204 -0.292 1.00 95.56 142 GLY A O 1
ATOM 1069 N N . ALA A 1 143 ? 4.402 7.922 1.558 1.00 97.56 143 ALA A N 1
ATOM 1070 C CA . ALA A 1 143 ? 3.016 7.500 1.523 1.00 97.56 143 ALA A CA 1
ATOM 1071 C C . ALA A 1 143 ? 2.429 7.442 2.935 1.00 97.56 143 ALA A C 1
ATOM 1073 O O . ALA A 1 143 ? 3.132 7.152 3.913 1.00 97.56 143 ALA A O 1
ATOM 1074 N N . PHE A 1 144 ? 1.124 7.658 3.016 1.00 98.38 144 PHE A N 1
ATOM 1075 C CA . PHE A 1 144 ? 0.286 7.203 4.109 1.00 98.38 144 PHE A CA 1
ATOM 1076 C C . PHE A 1 144 ? -0.429 5.930 3.685 1.00 98.38 144 PHE A C 1
ATOM 1078 O O . PHE A 1 144 ? -0.878 5.811 2.551 1.00 98.38 144 PHE A O 1
ATOM 1085 N N . TRP A 1 145 ? -0.563 4.982 4.601 1.00 98.69 145 TRP A N 1
ATOM 1086 C CA . TRP A 1 145 ? -1.348 3.779 4.356 1.00 98.69 145 TRP A CA 1
ATOM 1087 C C . TRP A 1 145 ? -1.903 3.210 5.654 1.00 98.69 145 TRP A C 1
ATOM 1089 O O . TRP A 1 145 ? -1.316 3.400 6.730 1.00 98.69 145 TRP A O 1
ATOM 1099 N N . VAL A 1 146 ? -3.025 2.508 5.524 1.00 98.81 146 VAL A N 1
ATOM 1100 C CA . VAL A 1 146 ? -3.716 1.773 6.585 1.00 98.81 146 VAL A CA 1
ATOM 1101 C C . VAL A 1 146 ? -4.238 0.468 5.999 1.00 98.81 146 VAL A C 1
ATOM 1103 O O . VAL A 1 146 ? -4.776 0.450 4.901 1.00 98.81 146 VAL A O 1
ATOM 1106 N N . ALA A 1 147 ? -4.107 -0.618 6.745 1.00 98.81 147 ALA A N 1
ATOM 1107 C CA . ALA A 1 147 ? -4.748 -1.889 6.484 1.00 98.81 147 ALA A CA 1
ATOM 1108 C C . ALA A 1 147 ? -5.682 -2.237 7.637 1.00 98.81 147 ALA A C 1
ATOM 1110 O O . ALA A 1 147 ? -5.301 -2.082 8.799 1.00 98.81 147 ALA A O 1
ATOM 1111 N N . GLN A 1 148 ? -6.865 -2.743 7.311 1.00 98.88 148 GLN A N 1
ATOM 1112 C CA . GLN A 1 148 ? -7.825 -3.272 8.267 1.00 98.88 148 GLN A CA 1
ATOM 1113 C C . GLN A 1 148 ? -8.141 -4.733 7.942 1.00 98.88 148 GLN A C 1
ATOM 1115 O O . GLN A 1 148 ? -8.428 -5.068 6.789 1.00 98.88 148 GLN A O 1
ATOM 1120 N N . ARG A 1 149 ? -8.100 -5.598 8.960 1.00 98.69 149 ARG A N 1
ATOM 1121 C CA . ARG A 1 149 ? -8.495 -7.003 8.841 1.00 98.69 149 ARG A CA 1
ATOM 1122 C C . ARG A 1 149 ? -10.003 -7.078 8.644 1.00 98.69 149 ARG A C 1
ATOM 1124 O O . ARG A 1 149 ? -10.758 -6.426 9.365 1.00 98.69 149 ARG A O 1
ATOM 1131 N N . VAL A 1 150 ? -10.441 -7.891 7.695 1.00 98.62 150 VAL A N 1
ATOM 1132 C CA . VAL A 1 150 ? -11.839 -8.304 7.571 1.00 98.62 150 VAL A CA 1
ATOM 1133 C C . VAL A 1 150 ? -12.048 -9.453 8.561 1.00 98.62 150 VAL A C 1
ATOM 1135 O O . VAL A 1 150 ? -11.346 -10.459 8.446 1.00 98.62 150 VAL A O 1
ATOM 1138 N N . PRO A 1 151 ? -12.944 -9.323 9.556 1.00 97.94 151 PRO A N 1
ATOM 1139 C CA . PRO A 1 151 ? -13.211 -10.417 10.486 1.00 97.94 151 PRO A CA 1
ATOM 1140 C C . PRO A 1 151 ? -13.721 -11.674 9.768 1.00 97.94 151 PRO A C 1
ATOM 1142 O O . PRO A 1 151 ? -14.360 -11.574 8.722 1.00 97.94 151 PRO A O 1
ATOM 1145 N N . ASP A 1 152 ? -13.479 -12.843 10.359 1.00 97.00 152 ASP A N 1
ATOM 1146 C CA . ASP A 1 152 ? -13.723 -14.158 9.743 1.00 97.00 152 ASP A CA 1
ATOM 1147 C C . ASP A 1 152 ? -15.180 -14.378 9.276 1.00 97.00 152 ASP A C 1
ATOM 1149 O O . ASP A 1 152 ? -15.434 -15.145 8.351 1.00 97.00 152 ASP A O 1
ATOM 1153 N N . ASP A 1 153 ? -16.145 -13.707 9.908 1.00 97.56 153 ASP A N 1
ATOM 1154 C CA . ASP A 1 153 ? -17.585 -13.779 9.630 1.00 97.56 153 ASP A CA 1
ATOM 1155 C C . ASP A 1 153 ? -18.130 -12.563 8.853 1.00 97.56 153 ASP A C 1
ATOM 1157 O O . ASP A 1 153 ? -19.345 -12.371 8.756 1.00 97.56 153 ASP A O 1
ATOM 1161 N N . HIS A 1 154 ? -17.246 -11.734 8.293 1.00 97.88 154 HIS A N 1
ATOM 1162 C CA . HIS A 1 154 ? -17.594 -10.504 7.585 1.00 97.88 154 HIS A CA 1
ATOM 1163 C C . HIS A 1 154 ? -17.211 -10.547 6.101 1.00 97.88 154 HIS A C 1
ATOM 1165 O O . HIS A 1 154 ? -16.411 -11.355 5.638 1.00 97.88 154 HIS A O 1
ATOM 1171 N N . VAL A 1 155 ? -17.779 -9.608 5.342 1.00 97.25 155 VAL A N 1
ATOM 1172 C CA . VAL A 1 155 ? -17.397 -9.317 3.958 1.00 97.25 155 VAL A CA 1
ATOM 1173 C C . VAL A 1 155 ? -17.068 -7.834 3.827 1.00 97.25 155 VAL A C 1
ATOM 1175 O O . VAL A 1 155 ? -17.757 -6.986 4.398 1.00 97.25 155 VAL A O 1
ATOM 1178 N N . ALA A 1 156 ? -16.028 -7.517 3.059 1.00 96.69 156 ALA A N 1
ATOM 1179 C CA . ALA A 1 156 ? -15.713 -6.155 2.650 1.00 96.69 156 ALA A CA 1
ATOM 1180 C C . ALA A 1 156 ? -16.064 -5.958 1.173 1.00 96.69 156 ALA A C 1
ATOM 1182 O O . ALA A 1 156 ? -15.853 -6.847 0.349 1.00 96.69 156 ALA A O 1
ATOM 1183 N N . VAL A 1 157 ? -16.591 -4.781 0.840 1.00 96.19 157 VAL A N 1
ATOM 1184 C CA . VAL A 1 157 ? -16.892 -4.385 -0.539 1.00 96.19 157 VAL A CA 1
ATOM 1185 C C . VAL A 1 157 ? -16.100 -3.126 -0.840 1.00 96.19 157 VAL A C 1
ATOM 1187 O O . VAL A 1 157 ? -16.349 -2.080 -0.242 1.00 96.19 157 VAL A O 1
ATOM 1190 N N . VAL A 1 158 ? -15.151 -3.244 -1.762 1.00 95.69 158 VAL A N 1
ATOM 1191 C CA . VAL A 1 158 ? -14.304 -2.140 -2.212 1.00 95.69 158 VAL A CA 1
ATOM 1192 C C . VAL A 1 158 ? -14.805 -1.678 -3.576 1.00 95.69 158 VAL A C 1
ATOM 1194 O O . VAL A 1 158 ? -14.968 -2.476 -4.495 1.00 95.69 158 VAL A O 1
ATOM 1197 N N . ALA A 1 159 ? -15.084 -0.384 -3.679 1.00 92.88 159 ALA A N 1
ATOM 1198 C CA . ALA A 1 159 ? -15.348 0.308 -4.935 1.00 92.88 159 ALA A CA 1
ATOM 1199 C C . ALA A 1 159 ? -14.302 1.424 -5.090 1.00 92.88 159 ALA A C 1
ATOM 1201 O O . ALA A 1 159 ? -13.287 1.430 -4.401 1.00 92.88 159 ALA A O 1
ATOM 1202 N N . ASN A 1 160 ? -14.567 2.433 -5.916 1.00 94.12 160 ASN A N 1
ATOM 1203 C CA . ASN A 1 160 ? -13.611 3.512 -6.178 1.00 94.12 160 ASN A CA 1
ATOM 1204 C C . ASN A 1 160 ? -13.552 4.601 -5.081 1.00 94.12 160 ASN A C 1
ATOM 1206 O O . ASN A 1 160 ? -13.385 5.785 -5.373 1.00 94.12 160 ASN A O 1
ATOM 1210 N N . ASN A 1 161 ? -13.698 4.225 -3.806 1.00 93.50 161 ASN A N 1
ATOM 1211 C CA . ASN A 1 161 ? -13.537 5.110 -2.648 1.00 93.50 161 ASN A CA 1
ATOM 1212 C C . ASN A 1 161 ? -12.873 4.361 -1.494 1.00 93.50 161 ASN A C 1
ATOM 1214 O O . ASN A 1 161 ? -13.161 3.187 -1.281 1.00 93.50 161 ASN A O 1
ATOM 1218 N N . VAL A 1 162 ? -12.072 5.079 -0.707 1.00 95.31 162 VAL A N 1
ATOM 1219 C CA . VAL A 1 162 ? -11.583 4.584 0.583 1.00 95.31 162 VAL A CA 1
ATOM 1220 C C . VAL A 1 162 ? -12.753 4.297 1.531 1.00 95.31 162 VAL A C 1
ATOM 1222 O O . VAL A 1 162 ? -13.675 5.110 1.673 1.00 95.31 162 VAL A O 1
ATOM 1225 N N . ILE A 1 163 ? -12.728 3.132 2.171 1.00 95.88 163 ILE A N 1
ATOM 1226 C CA . ILE A 1 163 ? -13.778 2.625 3.057 1.00 95.88 163 ILE A CA 1
ATOM 1227 C C . ILE A 1 163 ? -13.315 2.488 4.507 1.00 95.88 163 ILE A C 1
ATOM 1229 O O . ILE A 1 163 ? -14.172 2.428 5.396 1.00 95.88 163 ILE A O 1
ATOM 1233 N N . ILE A 1 164 ? -12.002 2.473 4.772 1.00 98.00 164 ILE A N 1
ATOM 1234 C CA . ILE A 1 164 ? -11.490 2.414 6.144 1.00 98.00 164 ILE A CA 1
ATOM 1235 C C . ILE A 1 164 ? -11.824 3.734 6.851 1.00 98.00 164 ILE A C 1
ATOM 1237 O O . ILE A 1 164 ? -11.535 4.830 6.365 1.00 98.00 164 ILE A O 1
ATOM 1241 N N . LYS A 1 165 ? -12.479 3.622 8.009 1.00 96.19 165 LYS A N 1
ATOM 1242 C CA . LYS A 1 165 ? -12.918 4.763 8.825 1.00 96.19 165 LYS A CA 1
ATOM 1243 C C . LYS A 1 165 ? -12.000 4.937 10.027 1.00 96.19 165 LYS A C 1
ATOM 1245 O O . LYS A 1 165 ? -10.848 5.329 9.875 1.00 96.19 165 LYS A O 1
ATOM 1250 N N . GLU A 1 166 ? -12.521 4.674 11.220 1.00 97.69 166 GLU A N 1
ATOM 1251 C CA . GLU A 1 166 ? -11.799 4.842 12.469 1.00 97.69 166 GLU A CA 1
ATOM 1252 C C . GLU A 1 166 ? -10.663 3.823 12.583 1.00 97.69 166 GLU A C 1
ATOM 1254 O O . GLU A 1 166 ? -10.902 2.616 12.564 1.00 97.69 166 GLU A O 1
ATOM 1259 N N . VAL A 1 167 ? -9.433 4.320 12.715 1.00 98.06 167 VAL A N 1
ATOM 1260 C CA . VAL A 1 167 ? -8.236 3.497 12.903 1.00 98.06 167 VAL A CA 1
ATOM 1261 C C . VAL A 1 167 ? -7.916 3.435 14.386 1.00 98.06 167 VAL A C 1
ATOM 1263 O O . VAL A 1 167 ? -7.588 4.453 15.002 1.00 98.06 167 VAL A O 1
ATOM 1266 N N . LYS A 1 168 ? -7.983 2.232 14.956 1.00 96.25 168 LYS A N 1
ATOM 1267 C CA . LYS A 1 168 ? -7.690 2.016 16.373 1.00 96.25 168 LYS A CA 1
ATOM 1268 C C . LYS A 1 168 ? -6.182 1.824 16.576 1.00 96.25 168 LYS A C 1
ATOM 1270 O O . LYS A 1 168 ? -5.618 0.881 16.010 1.00 96.25 168 LYS A O 1
ATOM 1275 N N . PRO A 1 169 ? -5.506 2.678 17.368 1.00 93.75 169 PRO A N 1
ATOM 1276 C CA . PRO A 1 169 ? -4.132 2.409 17.772 1.00 93.75 169 PRO A CA 1
ATOM 1277 C C . PRO A 1 169 ? -4.073 1.158 18.661 1.00 93.75 169 PRO A C 1
ATOM 1279 O O . PRO A 1 169 ? -5.083 0.720 19.214 1.00 93.75 169 PRO A O 1
ATOM 1282 N N . ASP A 1 170 ? -2.882 0.572 18.775 1.00 93.88 170 ASP A N 1
ATOM 1283 C CA . ASP A 1 170 ? -2.602 -0.566 19.665 1.00 93.88 170 ASP A CA 1
ATOM 1284 C C . ASP A 1 170 ? -3.492 -1.804 19.426 1.00 93.88 170 ASP A C 1
ATOM 1286 O O . ASP A 1 170 ? -3.690 -2.627 20.316 1.00 93.88 170 ASP A O 1
ATOM 1290 N N . SER A 1 171 ? -4.006 -1.955 18.201 1.00 97.00 171 SER A N 1
ATOM 1291 C CA . SER A 1 171 ? -4.875 -3.062 17.778 1.00 97.00 171 SER A CA 1
ATOM 1292 C C . SER A 1 171 ? -4.252 -3.839 16.605 1.00 97.00 171 SER A C 1
ATOM 1294 O O . SER A 1 171 ? -4.826 -3.851 15.519 1.00 97.00 171 SER A O 1
ATOM 1296 N N . PRO A 1 172 ? -3.068 -4.466 16.772 1.00 95.69 172 PRO A N 1
ATOM 1297 C CA . PRO A 1 172 ? -2.303 -5.063 15.667 1.00 95.69 172 PRO A CA 1
ATOM 1298 C C . PRO A 1 172 ? -3.006 -6.245 14.980 1.00 95.69 172 PRO A C 1
ATOM 1300 O O . PRO A 1 172 ? -2.657 -6.602 13.853 1.00 95.69 172 PRO A O 1
ATOM 1303 N N . ASP A 1 173 ? -3.995 -6.849 15.640 1.00 97.25 173 ASP A N 1
ATOM 1304 C CA . ASP A 1 173 ? -4.822 -7.912 15.063 1.00 97.25 173 ASP A CA 1
ATOM 1305 C C . ASP A 1 173 ? -5.913 -7.371 14.128 1.00 97.25 173 ASP A C 1
ATOM 1307 O O . ASP A 1 173 ? -6.368 -8.089 13.243 1.00 97.25 173 ASP A O 1
ATOM 1311 N N . GLU A 1 174 ? -6.300 -6.102 14.290 1.00 98.00 174 GLU A N 1
ATOM 1312 C CA . GLU A 1 174 ? -7.323 -5.430 13.479 1.00 98.00 174 GLU A CA 1
ATOM 1313 C C . GLU A 1 174 ? -6.714 -4.456 12.465 1.00 98.00 174 GLU A C 1
ATOM 1315 O O . GLU A 1 174 ? -7.245 -4.315 11.366 1.00 98.00 174 GLU A O 1
ATOM 1320 N N . PHE A 1 175 ? -5.619 -3.777 12.819 1.00 98.69 175 PHE A N 1
ATOM 1321 C CA . PHE A 1 175 ? -5.047 -2.681 12.044 1.00 98.69 175 PHE A CA 1
ATOM 1322 C C . PHE A 1 175 ? -3.529 -2.777 11.916 1.00 98.69 175 PHE A C 1
ATOM 1324 O O . PHE A 1 175 ? -2.805 -3.017 12.882 1.00 98.69 175 PHE A O 1
ATOM 1331 N N . ILE A 1 176 ? -3.038 -2.476 10.717 1.00 98.56 176 ILE A N 1
ATOM 1332 C CA . ILE A 1 176 ? -1.618 -2.254 10.428 1.00 98.56 176 ILE A CA 1
ATOM 1333 C C . ILE A 1 176 ? -1.532 -0.935 9.669 1.00 98.56 176 ILE A C 1
ATOM 1335 O O . ILE A 1 176 ? -2.286 -0.725 8.729 1.00 98.56 176 ILE A O 1
ATOM 1339 N N . TYR A 1 177 ? -0.646 -0.020 10.043 1.00 98.62 177 TYR A N 1
ATOM 1340 C CA . TYR A 1 177 ? -0.592 1.291 9.396 1.00 98.62 177 TYR A CA 1
ATOM 1341 C C . TYR A 1 177 ? 0.821 1.852 9.305 1.00 98.62 177 TYR A C 1
ATOM 1343 O O . TYR A 1 177 ? 1.738 1.458 10.030 1.00 98.62 177 TYR A O 1
ATOM 1351 N N . SER A 1 178 ? 0.973 2.821 8.406 1.00 97.62 178 SER A N 1
ATOM 1352 C CA . SER A 1 178 ? 2.227 3.514 8.135 1.00 97.62 178 SER A CA 1
ATOM 1353 C C . SER A 1 178 ? 2.872 4.115 9.388 1.00 97.62 178 SER A C 1
ATOM 1355 O O . SER A 1 178 ? 2.218 4.678 10.275 1.00 97.62 178 SER A O 1
ATOM 1357 N N . LYS A 1 179 ? 4.205 4.040 9.462 1.00 96.50 179 LYS A N 1
ATOM 1358 C CA . LYS A 1 179 ? 4.947 4.584 10.604 1.00 96.50 179 LYS A CA 1
ATOM 1359 C C . LYS A 1 179 ? 4.715 6.091 10.718 1.00 96.50 179 LYS A C 1
ATOM 1361 O O . LYS A 1 179 ? 4.846 6.817 9.733 1.00 96.50 179 LYS A O 1
ATOM 1366 N N . ASN A 1 180 ? 4.471 6.558 11.944 1.00 95.38 180 ASN A N 1
ATOM 1367 C CA . ASN A 1 180 ? 4.179 7.956 12.277 1.00 95.38 180 ASN A CA 1
ATOM 1368 C C . ASN A 1 180 ? 2.895 8.519 11.640 1.00 95.38 180 ASN A C 1
ATOM 1370 O O . ASN A 1 180 ? 2.787 9.743 11.586 1.00 95.38 180 ASN A O 1
ATOM 1374 N N . LEU A 1 181 ? 1.944 7.678 11.196 1.00 97.69 181 LEU A N 1
ATOM 1375 C CA . LEU A 1 181 ? 0.688 8.108 10.562 1.00 97.69 181 LEU A CA 1
ATOM 1376 C C . LEU A 1 181 ? 0.034 9.277 11.313 1.00 97.69 181 LEU A C 1
ATOM 1378 O O . LEU A 1 181 ? 0.039 10.395 10.812 1.00 97.69 181 LEU A O 1
ATOM 1382 N N . PHE A 1 182 ? -0.400 9.039 12.554 1.00 97.50 182 PHE A N 1
ATOM 1383 C CA . PHE A 1 182 ? -1.085 10.023 13.401 1.00 97.50 182 PHE A CA 1
ATOM 1384 C C . PHE A 1 182 ? -0.304 11.329 13.591 1.00 97.50 182 PHE A C 1
ATOM 1386 O O . PHE A 1 182 ? -0.865 12.423 13.555 1.00 97.50 182 PHE A O 1
ATOM 1393 N N . LYS A 1 183 ? 1.014 11.219 13.799 1.00 97.06 183 LYS A N 1
ATOM 1394 C CA . LYS A 1 183 ? 1.888 12.375 14.019 1.00 97.06 183 LYS A CA 1
ATOM 1395 C C . LYS A 1 183 ? 1.988 13.226 12.754 1.00 97.06 183 LYS A C 1
ATOM 1397 O O . LYS A 1 183 ? 1.751 14.427 12.815 1.00 97.06 183 LYS A O 1
ATOM 1402 N N . LYS A 1 184 ? 2.313 12.606 11.617 1.00 96.56 184 LYS A N 1
ATOM 1403 C CA . LYS A 1 184 ? 2.497 13.311 10.343 1.00 96.56 184 LYS A CA 1
ATOM 1404 C C . LYS A 1 184 ? 1.192 13.929 9.847 1.00 96.56 184 LYS A C 1
ATOM 1406 O O . LYS A 1 184 ? 1.193 15.068 9.398 1.00 96.56 184 LYS A O 1
ATOM 1411 N N . THR A 1 185 ? 0.072 13.218 9.956 1.00 96.75 185 THR A N 1
ATOM 1412 C CA . THR A 1 185 ? -1.236 13.759 9.556 1.00 96.75 185 THR A CA 1
ATOM 1413 C C . THR A 1 185 ? -1.645 14.942 10.426 1.00 96.75 185 THR A C 1
ATOM 1415 O O . THR A 1 185 ? -2.251 15.881 9.916 1.00 96.75 185 THR A O 1
ATOM 1418 N N . LYS A 1 186 ? -1.269 14.937 11.713 1.00 97.31 186 LYS A N 1
ATOM 1419 C CA . LYS A 1 186 ? -1.462 16.083 12.606 1.00 97.31 186 LYS A CA 1
ATOM 1420 C C . LYS A 1 186 ? -0.590 17.275 12.229 1.00 97.31 186 LYS A C 1
ATOM 1422 O O . LYS A 1 186 ? -1.085 18.393 12.145 1.00 97.31 186 LYS A O 1
ATOM 1427 N N . GLU A 1 187 ? 0.691 17.044 11.956 1.00 96.00 187 GLU A N 1
ATOM 1428 C CA . GLU A 1 187 ? 1.626 18.088 11.509 1.00 96.00 187 GLU A CA 1
ATOM 1429 C C . GLU A 1 187 ? 1.185 18.743 10.189 1.00 96.00 187 GLU A C 1
ATOM 1431 O O . GLU A 1 187 ? 1.377 19.942 10.004 1.00 96.00 187 GLU A O 1
ATOM 1436 N N . LEU A 1 188 ? 0.546 17.976 9.300 1.00 94.81 188 LEU A N 1
ATOM 1437 C CA . LEU A 1 188 ? -0.028 18.465 8.043 1.00 94.81 188 LEU A CA 1
ATOM 1438 C C . LEU A 1 188 ? -1.425 19.096 8.195 1.00 94.81 188 LEU A C 1
ATOM 1440 O O . LEU A 1 188 ? -1.996 19.543 7.202 1.00 94.81 188 LEU A O 1
ATOM 1444 N N . GLY A 1 189 ? -2.002 19.119 9.401 1.00 95.62 189 GLY A N 1
ATOM 1445 C CA . GLY A 1 189 ? -3.345 19.656 9.647 1.00 95.62 189 GLY A CA 1
ATOM 1446 C C . GLY A 1 189 ? -4.485 18.831 9.035 1.00 95.62 189 GLY A C 1
ATOM 1447 O O . GLY A 1 189 ? -5.590 19.341 8.879 1.00 95.62 189 GLY A O 1
ATOM 1448 N N . LEU A 1 190 ? -4.233 17.566 8.677 1.00 95.00 190 LEU A N 1
ATOM 1449 C CA . LEU A 1 190 ? -5.241 16.642 8.135 1.00 95.00 190 LEU A CA 1
ATOM 1450 C C . LEU A 1 190 ? -6.101 16.010 9.239 1.00 95.00 190 LEU A C 1
ATOM 1452 O O . LEU A 1 190 ? -7.216 15.563 8.980 1.00 95.00 190 LEU A O 1
ATOM 1456 N N . TRP A 1 191 ? -5.566 15.962 10.459 1.00 96.00 191 TRP A N 1
ATOM 1457 C CA . TRP A 1 191 ? -6.247 15.548 11.681 1.00 96.00 191 TRP A CA 1
ATOM 1458 C C . TRP A 1 191 ? -5.826 16.495 12.808 1.00 96.00 191 TRP A C 1
ATOM 1460 O O . TRP A 1 191 ? -4.648 16.806 12.945 1.00 96.00 191 TRP A O 1
ATOM 1470 N N . ASP A 1 192 ? -6.765 16.973 13.614 1.00 94.25 192 ASP A N 1
ATOM 1471 C CA . ASP A 1 192 ? -6.495 17.898 14.728 1.00 94.25 192 ASP A CA 1
ATOM 1472 C C . ASP A 1 192 ? -5.777 17.220 15.912 1.00 94.25 192 ASP A C 1
ATOM 1474 O O . ASP A 1 192 ? -5.145 17.876 16.748 1.00 94.25 192 ASP A O 1
ATOM 1478 N N . GLY A 1 193 ? -5.786 15.887 15.950 1.00 93.56 193 GLY A N 1
ATOM 1479 C CA . GLY A 1 193 ? -5.274 15.120 17.077 1.00 93.56 193 GLY A CA 1
ATOM 1480 C C . GLY A 1 193 ? -6.289 14.954 18.201 1.00 93.56 193 GLY A C 1
ATOM 1481 O O . GLY A 1 193 ? -5.899 14.508 19.280 1.00 93.56 193 GLY A O 1
ATOM 1482 N N . GLU A 1 194 ? -7.540 15.344 17.968 1.00 92.56 194 GLU A N 1
ATOM 1483 C CA . GLU A 1 194 ? -8.654 15.197 18.889 1.00 92.56 194 GLU A CA 1
ATOM 1484 C C . GLU A 1 194 ? -9.648 14.163 18.348 1.00 92.56 194 GLU A C 1
ATOM 1486 O O . GLU A 1 194 ? -9.840 13.988 17.143 1.00 92.56 194 GLU A O 1
ATOM 1491 N N . GLY A 1 195 ? -10.269 13.427 19.269 1.00 91.44 195 GLY A N 1
ATOM 1492 C CA . GLY A 1 195 ? -11.208 12.367 18.922 1.00 91.44 195 GLY A CA 1
ATOM 1493 C C . GLY A 1 195 ? -10.593 11.223 18.100 1.00 91.44 195 GLY A C 1
ATOM 1494 O O . GLY A 1 195 ? -9.371 11.060 18.045 1.00 91.44 195 GLY A O 1
ATOM 1495 N N . PRO A 1 196 ? -11.445 10.381 17.495 1.00 94.94 196 PRO A N 1
ATOM 1496 C CA . PRO A 1 196 ? -10.986 9.249 16.706 1.00 94.94 196 PRO A CA 1
ATOM 1497 C C . PRO A 1 196 ? -10.355 9.668 15.375 1.00 94.94 196 PRO A C 1
ATOM 1499 O O . PRO A 1 196 ? -10.850 10.559 14.681 1.00 94.94 196 PRO A O 1
ATOM 1502 N N . PHE A 1 197 ? -9.287 8.975 14.984 1.00 97.94 197 PHE A N 1
ATOM 1503 C CA . PHE A 1 197 ? -8.667 9.150 13.675 1.00 97.94 197 PHE A CA 1
ATOM 1504 C C . PHE A 1 197 ? -9.493 8.431 12.599 1.00 97.94 197 PHE A C 1
ATOM 1506 O O . PHE A 1 197 ? -9.534 7.205 12.577 1.00 97.94 197 PHE A O 1
ATOM 1513 N N . ASP A 1 198 ? -10.130 9.181 11.697 1.00 97.25 198 ASP A N 1
ATOM 1514 C CA . ASP A 1 198 ? -10.922 8.652 10.575 1.00 97.25 198 ASP A CA 1
ATOM 1515 C C . ASP A 1 198 ? -10.124 8.759 9.264 1.00 97.25 198 ASP A C 1
ATOM 1517 O O . ASP A 1 198 ? -9.981 9.845 8.694 1.00 97.25 198 ASP A O 1
ATOM 1521 N N . TRP A 1 199 ? -9.607 7.626 8.783 1.00 97.56 199 TRP A N 1
ATOM 1522 C CA . TRP A 1 199 ? -8.787 7.534 7.574 1.00 97.56 199 TRP A CA 1
ATOM 1523 C C . TRP A 1 199 ? -9.487 8.116 6.341 1.00 97.56 199 TRP A C 1
ATOM 1525 O O . TRP A 1 199 ? -8.901 8.935 5.625 1.00 97.56 199 TRP A O 1
ATOM 1535 N N . SER A 1 200 ? -10.770 7.799 6.145 1.00 95.38 200 SER A N 1
ATOM 1536 C CA . SER A 1 200 ? -11.563 8.316 5.025 1.00 95.38 200 SER A CA 1
ATOM 1537 C C . SER A 1 200 ? -11.616 9.849 4.991 1.00 95.38 200 SER A C 1
ATOM 1539 O O . SER A 1 200 ? -11.622 10.449 3.917 1.00 95.38 200 SER A O 1
ATOM 1541 N N . ARG A 1 201 ? -11.604 10.517 6.154 1.00 94.31 201 ARG A N 1
ATOM 1542 C CA . ARG A 1 201 ? -11.567 11.989 6.228 1.00 94.31 201 ARG A CA 1
ATOM 1543 C C . ARG A 1 201 ? -10.191 12.551 5.904 1.00 94.31 201 ARG A C 1
ATOM 1545 O O . ARG A 1 201 ? -10.114 13.639 5.326 1.00 94.31 201 ARG A O 1
ATOM 1552 N N . VAL A 1 202 ? -9.138 11.822 6.268 1.00 95.44 202 VAL A N 1
ATOM 1553 C CA . VAL A 1 202 ? -7.736 12.225 6.106 1.00 95.44 202 VAL A CA 1
ATOM 1554 C C . VAL A 1 202 ? -7.293 12.141 4.651 1.00 95.44 202 VAL A C 1
ATOM 1556 O O . VAL A 1 202 ? -6.683 13.093 4.167 1.00 95.44 202 VAL A O 1
ATOM 1559 N N . VAL A 1 203 ? -7.630 11.064 3.934 1.00 95.31 203 VAL A N 1
ATOM 1560 C CA . VAL A 1 203 ? -7.148 10.858 2.554 1.00 95.31 203 VAL A CA 1
ATOM 1561 C C . VAL A 1 203 ? -8.230 10.896 1.487 1.00 95.31 203 VAL A C 1
ATOM 1563 O O . VAL A 1 203 ? -7.922 11.210 0.340 1.00 95.31 203 VAL A O 1
ATOM 1566 N N . GLY A 1 204 ? -9.486 10.622 1.840 1.00 91.75 204 GLY A N 1
ATOM 1567 C CA . GLY A 1 204 ? -10.569 10.508 0.870 1.00 91.75 204 GLY A CA 1
ATOM 1568 C C . GLY A 1 204 ? -10.913 11.837 0.203 1.00 91.75 204 GLY A C 1
ATOM 1569 O O . GLY A 1 204 ? -10.834 12.920 0.810 1.00 91.75 204 GLY A O 1
ATOM 1570 N N . ALA A 1 205 ? -11.326 11.751 -1.063 1.00 87.00 205 ALA A N 1
ATOM 1571 C CA . ALA A 1 205 ? -11.898 12.889 -1.765 1.00 87.00 205 ALA A CA 1
ATOM 1572 C C . ALA A 1 205 ? -13.161 13.397 -1.037 1.00 87.00 205 ALA A C 1
ATOM 1574 O O . ALA A 1 205 ? -13.901 12.606 -0.441 1.00 87.00 205 ALA A O 1
ATOM 1575 N N . PRO A 1 206 ? -13.450 14.711 -1.078 1.00 71.75 206 PRO A N 1
ATOM 1576 C CA . PRO A 1 206 ? -14.745 15.216 -0.646 1.00 71.75 206 PRO A CA 1
ATOM 1577 C C . PRO A 1 206 ? -15.836 14.526 -1.469 1.00 71.75 206 PRO A C 1
ATOM 1579 O O . PRO A 1 206 ? -15.892 14.695 -2.687 1.00 71.75 206 PRO A O 1
ATOM 1582 N N . LEU A 1 207 ? -16.691 13.733 -0.821 1.00 63.28 207 LEU A N 1
ATOM 1583 C CA . LEU A 1 207 ? -17.842 13.158 -1.506 1.00 63.28 207 LEU A CA 1
ATOM 1584 C C . LEU A 1 207 ? -18.772 14.311 -1.919 1.00 63.28 207 LEU A C 1
ATOM 1586 O O . LEU A 1 207 ? -19.110 15.140 -1.072 1.00 63.28 207 LEU A O 1
ATOM 1590 N N . PRO A 1 208 ? -19.204 14.385 -3.189 1.00 55.22 208 PRO A N 1
ATOM 1591 C CA . PRO A 1 208 ? -20.034 15.485 -3.681 1.00 55.22 208 PRO A CA 1
ATOM 1592 C C . PRO A 1 208 ? -21.473 15.473 -3.137 1.00 55.22 208 PRO A C 1
ATOM 1594 O O . PRO A 1 208 ? -22.257 16.353 -3.486 1.00 55.22 208 PRO A O 1
ATOM 1597 N N . LEU A 1 209 ? -21.843 14.504 -2.294 1.00 49.66 209 LEU A N 1
ATOM 1598 C CA . LEU A 1 209 ? -23.185 14.385 -1.728 1.00 49.66 209 LEU A CA 1
ATOM 1599 C C . LEU A 1 209 ? -23.175 14.645 -0.214 1.00 49.66 209 LEU A C 1
ATOM 1601 O O . LEU A 1 209 ? -22.260 14.179 0.473 1.00 49.66 209 LEU A O 1
ATOM 1605 N N . PRO A 1 210 ? -24.183 15.363 0.319 1.00 48.28 210 PRO A N 1
ATOM 1606 C CA . PRO A 1 210 ? -24.332 15.535 1.757 1.00 48.28 210 PRO A CA 1
ATOM 1607 C C . PRO A 1 210 ? -24.535 14.163 2.414 1.00 48.28 210 PRO A C 1
ATOM 1609 O O . PRO A 1 210 ? -25.335 13.356 1.936 1.00 48.28 210 PRO A O 1
ATOM 1612 N N . ARG A 1 211 ? -23.765 13.904 3.475 1.00 50.81 211 ARG A N 1
ATOM 1613 C CA . ARG A 1 211 ? -23.979 12.766 4.377 1.00 50.81 211 ARG A CA 1
ATOM 1614 C C . ARG A 1 211 ? -25.164 13.033 5.295 1.00 50.81 211 ARG A C 1
ATOM 1616 O O . ARG A 1 211 ? -25.330 14.210 5.687 1.00 50.81 211 ARG A O 1
#